Protein AF-A0A8J2A2H0-F1 (afdb_monomer)

Secondary structure (DSSP, 8-state):
--HHHHHHHHHHHT----EEEE-SBTTTEEHHHHHHHHHHHHHHHHHHHHHHHHHHHHHHHHH--S------------------HHHHHHHT-HHHHHHHHHHHHHHT--GGGS-HHHHHHHHHHHHHHHHHHHHHS--SSTTTTGGGTGGG--------S----------EEPTTHHHHHHHHHHTT--EEEE-SS-HHHHHHHHHHSTTTTGGG-SEEE-GGG-SS-TTSTHHHHHHHHHHTS-GGGEEEEESSHHHHHHHHHTT-EEEE---TT-TTHHHHS----SEE--TTGGGG--HHHHHTT-

Radius of gyration: 23.76 Å; Cα contacts (8 Å, |Δi|>4): 406; chains: 1; bounding box: 62×43×72 Å

pLDDT: mean 72.07, std 21.68, range [27.86, 98.75]

Foldseek 3Di:
DPPLVVVLLVVQVPAAFQAAEEAPDLTFWPVLVLLLVLLLVQQVVQLVVLVVVVVVVVVVVVVPPDDDDDDDDDDDDDDDPPQPPVRLQVLSPPSSVQPVVVSCVVVVHDPVSGPSVSSSVVSVVLVVVLLVLLQVDDFDPVPPPVVVPVQPDDPDDDDDDDPPPDDRDRIHTDPQNLVVLVVCLVVVHAYEYQYQAAPVSVVSVCRHCVVSHVVSHPYYDYNVNDPDDFPALRRLLVGCVVSVHQLLSYEYEEADQRVQNSSVVSNHAYEHFHDLVRNCPCVPPPHPHSHYDDNSGNVPDDVCSNHVPD

Structure (mmCIF, N/CA/C/O backbone):
data_AF-A0A8J2A2H0-F1
#
_entry.id   AF-A0A8J2A2H0-F1
#
loop_
_atom_site.group_PDB
_atom_site.id
_atom_site.type_symbol
_atom_site.label_atom_id
_atom_site.label_alt_id
_atom_site.label_comp_id
_atom_site.label_asym_id
_atom_site.label_entity_id
_atom_site.label_seq_id
_atom_site.pdbx_PDB_ins_code
_atom_site.Cartn_x
_atom_site.Cartn_y
_atom_site.Cartn_z
_atom_site.occupancy
_atom_site.B_iso_or_equiv
_atom_site.auth_seq_id
_atom_site.auth_comp_id
_atom_site.auth_asym_id
_atom_site.auth_atom_id
_atom_site.pdbx_PDB_model_num
ATOM 1 N N . MET A 1 1 ? -19.469 17.301 -10.643 1.00 44.41 1 MET A N 1
ATOM 2 C CA . MET A 1 1 ? -18.846 17.120 -9.314 1.00 44.41 1 MET A CA 1
ATOM 3 C C . MET A 1 1 ? -19.849 16.821 -8.192 1.00 44.41 1 MET A C 1
ATOM 5 O O . MET A 1 1 ? -19.399 16.480 -7.118 1.00 44.41 1 MET A O 1
ATOM 9 N N . THR A 1 2 ? -21.172 16.869 -8.400 1.00 38.38 2 THR A N 1
ATOM 10 C CA . THR A 1 2 ? -22.150 16.862 -7.288 1.00 38.38 2 THR A CA 1
ATOM 11 C C . THR A 1 2 ? -22.758 15.489 -6.950 1.00 38.38 2 THR A C 1
ATOM 13 O O . THR A 1 2 ? -22.822 15.132 -5.786 1.00 38.38 2 THR A O 1
ATOM 16 N N . ALA A 1 3 ? -23.095 14.642 -7.930 1.00 33.38 3 ALA A N 1
ATOM 17 C CA . ALA A 1 3 ? -23.779 13.364 -7.651 1.00 33.38 3 ALA A CA 1
ATOM 18 C C . ALA A 1 3 ? -22.897 12.254 -7.028 1.00 33.38 3 ALA A C 1
ATOM 20 O O . ALA A 1 3 ? -23.419 11.332 -6.401 1.00 33.38 3 ALA A O 1
ATOM 21 N N . SER A 1 4 ? -21.574 12.310 -7.216 1.00 45.56 4 SER A N 1
ATOM 22 C CA . SER A 1 4 ? -20.628 11.344 -6.627 1.00 45.56 4 SER A CA 1
ATOM 23 C C . SER A 1 4 ? -20.222 11.725 -5.203 1.00 45.56 4 SER A C 1
ATOM 25 O O . SER A 1 4 ? -19.928 10.845 -4.403 1.00 45.56 4 SER A O 1
ATOM 27 N N . HIS A 1 5 ? -20.232 13.023 -4.888 1.00 48.59 5 HIS A N 1
ATOM 28 C CA . HIS A 1 5 ? -19.878 13.543 -3.568 1.00 48.59 5 HIS A CA 1
ATOM 29 C C . HIS A 1 5 ? -20.997 13.262 -2.551 1.00 48.59 5 HIS A C 1
ATOM 31 O O . HIS A 1 5 ? -20.712 12.773 -1.463 1.00 48.59 5 HIS A O 1
ATOM 37 N N . ASP A 1 6 ? -22.265 13.417 -2.954 1.00 49.09 6 ASP A N 1
ATOM 38 C CA . ASP A 1 6 ? -23.429 13.119 -2.101 1.00 49.09 6 ASP A CA 1
ATOM 39 C C . ASP A 1 6 ? -23.531 11.621 -1.744 1.00 49.09 6 ASP A C 1
ATOM 41 O O . ASP A 1 6 ? -23.784 11.261 -0.598 1.00 49.09 6 ASP A O 1
ATOM 45 N N . LYS A 1 7 ? -23.250 10.714 -2.696 1.00 52.25 7 LYS A N 1
ATOM 46 C CA . LYS A 1 7 ? -23.218 9.260 -2.428 1.00 52.25 7 LYS A CA 1
ATOM 47 C C . LYS A 1 7 ? -22.076 8.847 -1.502 1.00 52.25 7 LYS A C 1
ATOM 49 O O . LYS A 1 7 ? -22.232 7.904 -0.727 1.00 52.25 7 LYS A O 1
ATOM 54 N N . LEU A 1 8 ? -20.932 9.522 -1.608 1.00 57.59 8 LEU A N 1
ATOM 55 C CA . LEU A 1 8 ? -19.796 9.295 -0.725 1.00 57.59 8 LEU A CA 1
ATOM 56 C C . LEU A 1 8 ? -20.128 9.781 0.690 1.00 57.59 8 LEU A C 1
ATOM 58 O O . LEU A 1 8 ? -19.930 9.035 1.643 1.00 57.59 8 LEU A O 1
ATOM 62 N N . GLN A 1 9 ? -20.722 10.972 0.821 1.00 57.59 9 GLN A N 1
ATOM 63 C CA . GLN A 1 9 ? -21.190 11.491 2.105 1.00 57.59 9 GLN A CA 1
ATOM 64 C C . GLN A 1 9 ? -22.222 10.564 2.754 1.00 57.59 9 GLN A C 1
ATOM 66 O O . GLN A 1 9 ? -22.073 10.256 3.930 1.00 57.59 9 GLN A O 1
ATOM 71 N N . ASP A 1 10 ? -23.202 10.024 2.026 1.00 55.38 10 ASP A N 1
ATOM 72 C CA . ASP A 1 10 ? -24.178 9.073 2.591 1.00 55.38 10 ASP A CA 1
ATOM 73 C C . ASP A 1 10 ? -23.542 7.738 3.036 1.00 55.38 10 ASP A C 1
ATOM 75 O O . ASP A 1 10 ? -23.945 7.144 4.045 1.00 55.38 10 ASP A O 1
ATOM 79 N N . ALA A 1 11 ? -22.533 7.258 2.299 1.00 56.94 11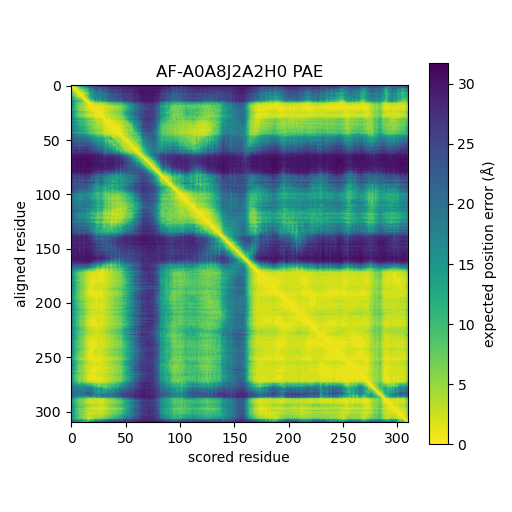 ALA A N 1
ATOM 80 C CA . ALA A 1 11 ? -21.803 6.032 2.622 1.00 56.94 11 ALA A CA 1
ATOM 81 C C . ALA A 1 11 ? -20.844 6.208 3.811 1.00 56.94 11 ALA A C 1
ATOM 83 O O . ALA A 1 11 ? -20.670 5.272 4.593 1.00 56.94 11 ALA A O 1
ATOM 84 N N . VAL A 1 12 ? -20.241 7.391 3.952 1.00 61.41 12 VAL A N 1
ATOM 85 C CA . VAL A 1 12 ? -19.304 7.736 5.030 1.00 61.41 12 VAL A CA 1
ATOM 86 C C . VAL A 1 12 ? -20.054 8.138 6.304 1.00 61.41 12 VAL A C 1
ATOM 88 O O . VAL A 1 12 ? -19.730 7.643 7.376 1.00 61.41 12 VAL A O 1
ATOM 91 N N . THR A 1 13 ? -21.126 8.931 6.214 1.00 59.91 13 THR A N 1
ATOM 92 C CA . THR A 1 13 ? -21.893 9.410 7.387 1.00 59.91 13 THR A CA 1
ATOM 93 C C . THR A 1 13 ? -22.581 8.296 8.181 1.00 59.91 13 THR A C 1
ATOM 95 O O . THR A 1 13 ? -22.785 8.444 9.388 1.00 59.91 13 THR A O 1
ATOM 98 N N . ASN A 1 14 ? -22.905 7.168 7.539 1.00 61.69 14 ASN A N 1
ATOM 99 C CA . ASN A 1 14 ? -23.502 5.995 8.189 1.00 61.69 14 ASN A CA 1
ATOM 100 C C . ASN A 1 14 ? -22.495 4.887 8.538 1.00 61.69 14 ASN A C 1
ATOM 102 O O . ASN A 1 14 ? -22.879 3.896 9.167 1.00 61.69 14 ASN A O 1
ATOM 106 N N . ARG A 1 15 ? -21.221 5.019 8.148 1.00 69.31 15 ARG A N 1
ATOM 107 C CA . ARG A 1 15 ? -20.170 4.052 8.485 1.00 69.31 15 ARG A CA 1
ATOM 108 C C . ARG A 1 15 ? -19.292 4.596 9.601 1.00 69.31 15 ARG A C 1
ATOM 110 O O . ARG A 1 15 ? -18.861 5.739 9.582 1.00 69.31 15 ARG A O 1
ATOM 117 N N . ARG A 1 16 ? -19.006 3.745 10.583 1.00 77.44 16 ARG A N 1
ATOM 118 C CA . ARG A 1 16 ? -18.015 4.030 11.618 1.00 77.44 16 ARG A CA 1
ATOM 119 C C . ARG A 1 16 ? -16.770 3.216 11.298 1.00 77.44 16 ARG A C 1
ATOM 121 O O . ARG A 1 16 ? -16.840 1.989 11.289 1.00 77.44 16 ARG A O 1
ATOM 128 N N . PHE A 1 17 ? -15.670 3.900 11.007 1.00 92.06 17 PHE A N 1
ATOM 129 C CA . PHE A 1 17 ? -14.374 3.256 10.849 1.00 92.06 17 PHE A CA 1
ATOM 130 C C . PHE A 1 17 ? -13.697 3.137 12.207 1.00 92.06 17 PHE A C 1
ATOM 132 O O . PHE A 1 17 ? -13.645 4.097 12.976 1.00 92.06 17 PHE A O 1
ATOM 139 N N . SER A 1 18 ? -13.209 1.938 12.492 1.00 93.38 18 SER A N 1
ATOM 140 C CA . SER A 1 18 ? -12.603 1.576 13.772 1.00 93.38 18 SER A CA 1
ATOM 141 C C . SER A 1 18 ? -11.089 1.397 13.653 1.00 93.38 18 SER A C 1
ATOM 143 O O . SER A 1 18 ? -10.400 1.466 14.663 1.00 93.38 18 SER A O 1
ATOM 145 N N . ALA A 1 19 ? -10.565 1.190 12.438 1.00 97.12 19 ALA A N 1
ATOM 146 C CA . ALA A 1 19 ? -9.136 1.036 12.172 1.00 97.12 19 ALA A CA 1
ATOM 147 C C . ALA A 1 19 ? -8.768 1.438 10.737 1.00 9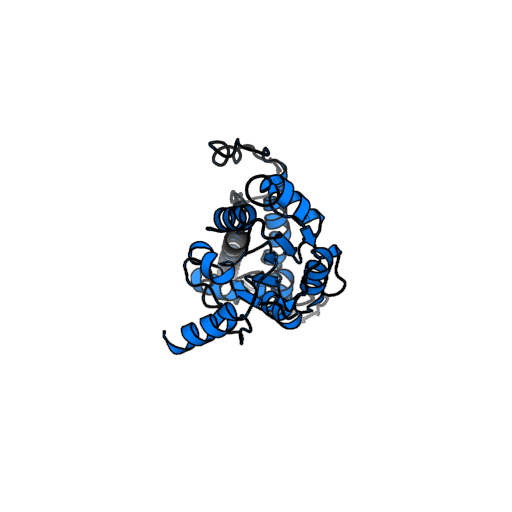7.12 19 ALA A C 1
ATOM 149 O O . ALA A 1 19 ? -9.618 1.436 9.839 1.00 97.12 19 ALA A O 1
ATOM 150 N N . VAL A 1 20 ? -7.482 1.723 10.521 1.00 98.44 20 VAL A N 1
ATOM 151 C CA . VAL A 1 20 ? -6.910 1.996 9.196 1.00 98.44 20 VAL A CA 1
ATOM 152 C C . VAL A 1 20 ? -5.858 0.949 8.848 1.00 98.44 20 VAL A C 1
ATOM 154 O O . VAL A 1 20 ? -5.014 0.592 9.670 1.00 98.44 20 VAL A O 1
ATOM 157 N N . ILE A 1 21 ? -5.904 0.466 7.609 1.00 98.75 21 ILE A N 1
ATOM 158 C CA . ILE A 1 21 ? -4.925 -0.459 7.043 1.00 98.75 21 ILE A CA 1
ATOM 159 C C . ILE A 1 21 ? -4.307 0.197 5.808 1.00 98.75 21 ILE A C 1
ATOM 161 O O . ILE A 1 21 ? -5.010 0.563 4.872 1.00 98.75 21 ILE A O 1
ATOM 165 N N . PHE A 1 22 ? -2.991 0.316 5.772 1.00 98.56 22 PHE A N 1
ATOM 166 C CA . PHE A 1 22 ? -2.267 0.837 4.619 1.00 98.56 22 PHE A CA 1
ATOM 167 C C . PHE A 1 22 ? -1.641 -0.308 3.821 1.00 98.56 22 PHE A C 1
ATOM 169 O O . PHE A 1 22 ? -1.109 -1.253 4.413 1.00 98.56 22 PHE A O 1
ATOM 176 N N . ASP A 1 23 ? -1.633 -0.220 2.490 1.00 96.62 23 ASP A N 1
ATOM 177 C CA . ASP A 1 23 ? -0.511 -0.811 1.758 1.00 96.62 23 ASP A CA 1
ATOM 178 C C . ASP A 1 23 ? 0.793 -0.058 2.100 1.00 96.62 23 ASP A C 1
ATOM 180 O O . ASP A 1 23 ? 0.784 1.048 2.643 1.00 96.62 23 ASP A O 1
ATOM 184 N N . LEU A 1 24 ? 1.940 -0.683 1.850 1.00 94.69 24 LEU A N 1
ATOM 185 C CA . LEU A 1 24 ? 3.241 -0.098 2.138 1.00 94.69 24 LEU A CA 1
ATOM 186 C C . LEU A 1 24 ? 3.834 0.631 0.929 1.00 94.69 24 LEU A C 1
ATOM 188 O O . LEU A 1 24 ? 4.222 1.794 1.038 1.00 94.69 24 LEU A O 1
ATOM 192 N N . ASP A 1 25 ? 3.971 -0.072 -0.190 1.00 89.38 25 ASP A N 1
ATOM 193 C CA . ASP A 1 25 ? 4.821 0.304 -1.315 1.00 89.38 25 ASP A CA 1
ATOM 194 C C . ASP A 1 25 ? 3.963 0.993 -2.377 1.00 89.38 25 ASP A C 1
ATOM 196 O O . ASP A 1 25 ? 3.213 0.322 -3.061 1.00 89.38 25 ASP A O 1
ATOM 200 N N . GLY A 1 26 ? 4.110 2.311 -2.535 1.00 85.00 26 GLY A N 1
ATOM 201 C CA . GLY A 1 26 ? 3.230 3.133 -3.380 1.00 85.00 26 GLY A CA 1
ATOM 202 C C . GLY A 1 26 ? 2.133 3.859 -2.596 1.00 85.00 26 GLY A C 1
ATOM 203 O O . GLY 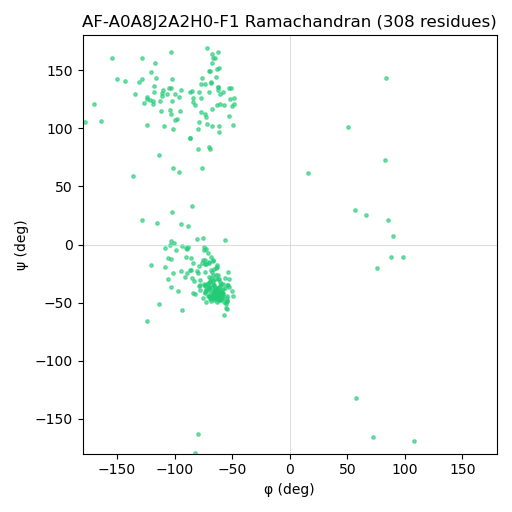A 1 26 ? 1.540 4.804 -3.106 1.00 85.00 26 GLY A O 1
ATOM 204 N N . THR A 1 27 ? 1.947 3.503 -1.319 1.00 91.75 27 THR A N 1
ATOM 205 C CA . THR A 1 27 ? 1.004 4.165 -0.403 1.00 91.75 27 THR A CA 1
ATOM 206 C C . THR A 1 27 ? 1.702 4.912 0.745 1.00 91.75 27 THR A C 1
ATOM 208 O O . THR A 1 27 ? 1.429 6.088 0.961 1.00 91.75 27 THR A O 1
ATOM 211 N N . LEU A 1 28 ? 2.619 4.283 1.493 1.00 93.81 28 LEU A N 1
ATOM 212 C CA . LEU A 1 28 ? 3.365 4.952 2.579 1.00 93.81 28 LEU A CA 1
ATOM 213 C C . LEU A 1 28 ? 4.799 5.304 2.170 1.00 93.81 28 LEU A C 1
ATOM 215 O O . LEU A 1 28 ? 5.335 6.338 2.567 1.00 93.81 28 LEU A O 1
ATOM 219 N N . ILE A 1 29 ? 5.426 4.434 1.382 1.00 91.75 29 ILE A N 1
ATOM 220 C CA . ILE A 1 29 ? 6.777 4.604 0.847 1.00 91.75 29 ILE A CA 1
ATOM 221 C C . ILE A 1 29 ? 6.652 4.818 -0.657 1.00 91.75 29 ILE A C 1
ATOM 223 O O . ILE A 1 29 ? 6.054 3.990 -1.345 1.00 91.75 29 ILE A O 1
ATOM 227 N N . ASP A 1 30 ? 7.262 5.882 -1.178 1.00 86.81 30 ASP A N 1
ATOM 228 C CA . ASP A 1 30 ? 7.292 6.191 -2.611 1.00 86.81 30 ASP A CA 1
ATOM 229 C C . ASP A 1 30 ? 8.298 5.291 -3.344 1.00 86.81 30 ASP A C 1
ATOM 231 O O . ASP A 1 30 ? 9.355 5.705 -3.826 1.00 86.81 30 ASP A O 1
ATOM 235 N N . SER A 1 31 ? 7.984 3.998 -3.369 1.00 79.75 31 SER A N 1
ATOM 236 C CA . SER A 1 31 ? 8.750 3.003 -4.112 1.00 79.75 31 SER A CA 1
ATOM 237 C C . SER A 1 31 ? 8.525 3.115 -5.623 1.00 79.75 31 SER A C 1
ATOM 239 O O . SER A 1 31 ? 9.327 2.580 -6.392 1.00 79.75 31 SER A O 1
ATOM 241 N N . GLU A 1 32 ? 7.461 3.811 -6.037 1.00 74.19 32 GLU A N 1
ATOM 242 C CA . GLU A 1 32 ? 7.033 3.918 -7.427 1.00 74.19 32 GLU A CA 1
ATOM 243 C C . GLU A 1 32 ? 7.931 4.865 -8.220 1.00 74.19 32 GLU A C 1
ATOM 245 O O . GLU A 1 32 ? 8.466 4.477 -9.263 1.00 74.19 32 GLU A O 1
ATOM 250 N N . THR A 1 33 ? 8.242 6.041 -7.667 1.00 74.25 33 THR A N 1
ATOM 251 C CA . THR A 1 33 ? 9.185 6.984 -8.283 1.00 74.25 33 THR A CA 1
ATOM 252 C C . THR A 1 33 ? 10.572 6.362 -8.477 1.00 74.25 33 THR A C 1
ATOM 254 O O . THR A 1 33 ? 11.151 6.445 -9.567 1.00 74.25 33 THR A O 1
ATOM 257 N N . THR A 1 34 ? 11.102 5.683 -7.455 1.00 73.81 34 THR A N 1
ATOM 258 C CA . THR A 1 34 ? 12.404 4.999 -7.531 1.00 73.81 34 THR A CA 1
ATOM 259 C C . THR A 1 34 ? 12.413 3.923 -8.609 1.00 73.81 34 THR A C 1
ATOM 261 O O . THR A 1 34 ? 13.344 3.839 -9.412 1.00 73.81 34 THR A O 1
ATOM 264 N N . ALA A 1 35 ? 11.383 3.085 -8.634 1.00 72.94 35 ALA A N 1
ATOM 265 C CA . ALA A 1 35 ? 11.314 1.960 -9.545 1.00 72.94 35 ALA A CA 1
ATOM 266 C C . ALA A 1 35 ? 11.111 2.441 -11.002 1.00 72.94 35 ALA A C 1
ATOM 268 O O . ALA A 1 35 ? 11.775 1.934 -11.910 1.00 72.94 35 ALA A O 1
ATOM 269 N N . CYS A 1 36 ? 10.334 3.508 -11.223 1.00 72.12 36 CYS A N 1
ATOM 270 C CA . CYS A 1 36 ? 10.278 4.224 -12.502 1.00 72.12 36 CYS A CA 1
ATOM 271 C C . CYS A 1 36 ? 11.651 4.761 -12.934 1.00 72.12 36 CYS A C 1
ATOM 273 O O . CYS A 1 36 ? 12.022 4.640 -14.103 1.00 72.12 36 CYS A O 1
ATOM 275 N N . HIS A 1 37 ? 12.421 5.344 -12.010 1.00 74.94 37 HIS A N 1
ATOM 276 C CA . HIS A 1 37 ? 13.761 5.853 -12.303 1.00 74.94 37 HIS A CA 1
ATOM 277 C C . HIS A 1 37 ? 14.715 4.733 -12.742 1.00 74.94 37 HIS A C 1
ATOM 279 O O . HIS A 1 37 ? 15.376 4.861 -13.772 1.00 74.94 37 HIS A O 1
ATOM 285 N N . VAL A 1 38 ? 14.740 3.609 -12.018 1.00 75.25 38 VAL A N 1
ATOM 286 C CA . VAL A 1 38 ? 15.563 2.439 -12.374 1.00 75.25 38 VAL A CA 1
ATOM 287 C C . VAL A 1 38 ? 15.180 1.900 -13.752 1.00 75.25 38 VAL A C 1
ATOM 289 O O . VAL A 1 38 ? 16.054 1.674 -14.592 1.00 75.25 38 VAL A O 1
ATOM 292 N N . LEU A 1 39 ? 13.879 1.743 -14.015 1.00 74.12 39 LEU A N 1
ATOM 293 C CA . LEU A 1 39 ? 13.394 1.242 -15.300 1.00 74.12 39 LEU A CA 1
ATOM 294 C C . LEU A 1 39 ? 13.787 2.178 -16.452 1.00 74.12 39 LEU A C 1
ATOM 296 O O . LEU A 1 39 ? 14.231 1.713 -17.499 1.00 74.12 39 LEU A O 1
ATOM 300 N N . ASN A 1 40 ? 13.678 3.494 -16.249 1.00 75.62 40 ASN A N 1
ATOM 301 C CA . ASN A 1 40 ? 14.082 4.513 -17.219 1.00 75.62 40 ASN A CA 1
ATOM 302 C C . ASN A 1 40 ? 15.557 4.397 -17.614 1.00 75.62 40 ASN A C 1
ATOM 304 O O . ASN A 1 40 ? 15.886 4.429 -18.800 1.00 75.62 40 ASN A O 1
ATOM 308 N N . GLU A 1 41 ? 16.442 4.236 -16.633 1.00 80.00 41 GLU A N 1
ATOM 309 C CA . GLU A 1 41 ? 17.878 4.110 -16.886 1.00 80.00 41 GLU A CA 1
ATOM 310 C C . GLU A 1 41 ? 18.210 2.817 -17.639 1.00 80.00 41 GLU A C 1
ATOM 312 O O . GLU A 1 41 ? 18.964 2.840 -18.615 1.00 80.00 41 GLU A O 1
ATOM 317 N N . LEU A 1 42 ? 17.580 1.702 -17.261 1.00 79.12 42 LEU A N 1
ATOM 318 C CA . LEU A 1 42 ? 17.749 0.416 -17.939 1.00 79.12 42 LEU A CA 1
ATOM 319 C C . LEU A 1 42 ? 17.265 0.446 -19.388 1.00 79.12 42 LEU A C 1
ATOM 321 O O . LEU A 1 42 ? 17.973 -0.008 -20.290 1.00 79.12 42 LEU A O 1
ATOM 325 N N . VAL A 1 43 ? 16.076 1.004 -19.624 1.00 78.19 43 VAL A N 1
ATOM 326 C CA . VAL A 1 43 ? 15.499 1.127 -20.967 1.00 78.19 43 VAL A CA 1
ATOM 327 C C . VAL A 1 43 ? 16.393 1.990 -21.856 1.00 78.19 43 VAL A C 1
ATOM 329 O O . VAL A 1 43 ? 16.709 1.581 -22.973 1.00 78.19 43 VAL A O 1
ATOM 332 N N . LYS A 1 44 ? 16.873 3.142 -21.368 1.00 79.38 44 LYS A N 1
ATOM 333 C CA . LYS A 1 44 ? 17.788 4.010 -22.128 1.00 79.38 44 LYS A CA 1
ATOM 334 C C . LYS A 1 44 ? 19.113 3.324 -22.445 1.00 79.38 44 LYS A C 1
ATOM 336 O O . LYS A 1 44 ? 19.561 3.389 -23.591 1.00 79.38 44 LYS A O 1
ATOM 341 N N . LYS A 1 45 ? 19.725 2.658 -21.458 1.00 81.31 45 LYS A N 1
ATOM 342 C CA . LYS A 1 45 ? 20.985 1.917 -21.627 1.00 81.31 45 LYS A CA 1
ATOM 343 C C . LYS A 1 45 ? 20.850 0.886 -22.744 1.00 81.31 45 LYS A C 1
ATOM 345 O O . LYS A 1 45 ? 21.597 0.918 -23.720 1.00 81.31 45 LYS A O 1
ATOM 350 N N . TYR A 1 46 ? 19.844 0.021 -22.638 1.00 79.50 46 TYR A N 1
ATOM 351 C CA . TYR A 1 46 ? 19.696 -1.104 -23.553 1.00 79.50 46 TYR A CA 1
ATOM 352 C C . TYR A 1 46 ? 19.092 -0.744 -24.910 1.00 79.50 46 TYR A C 1
ATOM 354 O O . TYR A 1 46 ? 19.303 -1.485 -25.870 1.00 79.50 46 TYR A O 1
ATOM 362 N N . ALA A 1 47 ? 18.418 0.401 -25.030 1.00 76.75 47 ALA A N 1
ATOM 363 C CA . ALA A 1 47 ? 18.043 0.958 -26.326 1.00 76.75 47 ALA A CA 1
ATOM 364 C C . ALA A 1 47 ? 19.246 1.540 -27.085 1.00 76.75 47 ALA A C 1
ATOM 366 O O . ALA A 1 47 ? 19.347 1.375 -28.302 1.00 76.75 47 ALA A O 1
ATOM 367 N N . LYS A 1 48 ? 20.168 2.209 -26.378 1.00 73.56 48 LYS A N 1
ATOM 368 C CA . LYS A 1 48 ? 21.372 2.794 -26.983 1.00 73.56 48 LYS A CA 1
ATOM 369 C C . LYS A 1 48 ? 22.321 1.716 -27.509 1.00 73.56 48 LYS A C 1
ATOM 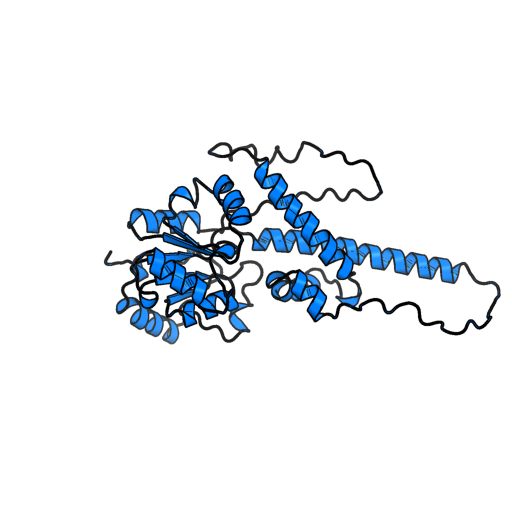371 O O . LYS A 1 48 ? 22.766 1.805 -28.649 1.00 73.56 48 LYS A O 1
ATOM 376 N N . GLU A 1 49 ? 22.552 0.662 -26.725 1.00 73.62 49 GLU A N 1
ATOM 377 C CA . GLU A 1 49 ? 23.385 -0.477 -27.138 1.00 73.62 49 GLU A CA 1
ATOM 378 C C . GLU A 1 49 ? 22.857 -1.139 -28.424 1.00 73.62 49 GLU A C 1
ATOM 380 O O . GLU A 1 49 ? 23.637 -1.452 -29.320 1.00 73.62 49 GLU A O 1
ATOM 385 N N . GLN A 1 50 ? 21.537 -1.315 -28.562 1.00 66.88 50 GLN A N 1
ATOM 386 C CA . GLN A 1 50 ? 20.929 -1.887 -29.773 1.00 66.88 50 GLN A CA 1
ATOM 387 C C . GLN A 1 50 ? 21.158 -1.012 -31.017 1.00 66.88 50 GLN A C 1
ATOM 389 O O . GLN A 1 50 ? 21.421 -1.535 -32.099 1.00 66.88 50 GLN A O 1
ATOM 394 N N . GLN A 1 51 ? 21.118 0.317 -30.872 1.00 69.38 51 GLN A N 1
ATOM 395 C CA . GLN A 1 51 ? 21.415 1.245 -31.970 1.00 69.38 51 GLN A CA 1
ATOM 396 C C . GLN A 1 51 ? 22.896 1.222 -32.364 1.00 69.38 51 GLN A C 1
ATOM 398 O O . GLN A 1 51 ? 23.205 1.190 -33.555 1.00 69.38 51 GLN A O 1
ATOM 403 N N . GLU A 1 52 ? 23.806 1.203 -31.388 1.00 71.75 52 GLU A N 1
ATOM 404 C CA . GLU A 1 52 ? 25.252 1.122 -31.633 1.00 71.75 52 GLU A CA 1
ATOM 405 C C . GLU A 1 52 ? 25.611 -0.208 -32.323 1.00 71.75 52 GLU A C 1
ATOM 407 O O . GLU A 1 52 ? 26.278 -0.203 -33.354 1.00 71.75 52 GLU A O 1
ATOM 412 N N . THR A 1 53 ? 25.058 -1.334 -31.852 1.00 68.38 53 THR A N 1
ATOM 413 C CA . THR A 1 53 ? 25.280 -2.664 -32.457 1.00 68.38 53 THR A CA 1
ATOM 414 C C . THR A 1 53 ? 24.747 -2.740 -33.894 1.00 68.38 53 THR A C 1
ATOM 416 O O . THR A 1 53 ? 25.413 -3.282 -34.775 1.00 68.38 53 THR A O 1
ATOM 419 N N . ALA A 1 54 ? 23.565 -2.171 -34.159 1.00 62.75 54 ALA A N 1
ATOM 420 C CA . ALA A 1 54 ? 22.995 -2.113 -35.504 1.00 62.75 54 ALA A CA 1
ATOM 421 C C . ALA A 1 54 ? 23.823 -1.225 -36.447 1.00 62.75 54 ALA A C 1
ATOM 423 O O . ALA A 1 54 ? 24.004 -1.572 -37.611 1.00 62.75 54 ALA A O 1
ATOM 424 N N . THR A 1 55 ? 24.357 -0.107 -35.947 1.00 66.44 55 THR A N 1
ATOM 425 C CA . THR A 1 55 ? 25.202 0.802 -36.737 1.00 66.44 55 THR A CA 1
ATOM 426 C C . THR A 1 55 ? 26.528 0.132 -37.097 1.00 66.44 55 THR A C 1
ATOM 428 O O . THR A 1 55 ? 26.898 0.123 -38.268 1.00 66.44 55 THR A O 1
ATOM 431 N N . SER A 1 56 ? 27.187 -0.529 -36.138 1.00 63.06 56 SER A N 1
ATOM 432 C CA . SER A 1 56 ? 28.420 -1.285 -36.392 1.00 63.06 56 SER A CA 1
ATOM 433 C C . SER A 1 56 ? 28.210 -2.459 -37.353 1.00 63.06 56 SER A C 1
ATOM 435 O O . SER A 1 56 ? 29.030 -2.660 -38.240 1.00 63.06 56 SER A O 1
ATOM 437 N N . ALA A 1 57 ? 27.093 -3.191 -37.255 1.00 57.56 57 ALA A N 1
ATOM 438 C CA . ALA A 1 57 ? 26.780 -4.279 -38.188 1.00 57.56 57 ALA A CA 1
ATOM 439 C C . ALA A 1 57 ? 26.523 -3.780 -39.624 1.00 57.56 57 ALA A C 1
ATOM 441 O O . ALA A 1 57 ? 26.885 -4.450 -40.590 1.00 57.56 57 ALA A O 1
ATOM 442 N N . VAL A 1 58 ? 25.921 -2.595 -39.782 1.00 59.91 58 VAL A N 1
ATOM 443 C CA . VAL A 1 58 ? 25.717 -1.962 -41.096 1.00 59.91 58 VAL A CA 1
ATOM 444 C C . VAL A 1 58 ? 27.034 -1.420 -41.659 1.00 59.91 58 VAL A C 1
ATOM 446 O O . VAL A 1 58 ? 27.277 -1.578 -42.855 1.00 59.91 58 VAL A O 1
ATOM 449 N N . GLU A 1 59 ? 27.907 -0.836 -40.833 1.00 55.53 59 GLU A N 1
ATOM 450 C CA . GLU A 1 59 ? 29.259 -0.401 -41.227 1.00 55.53 59 GLU A CA 1
ATOM 451 C C . GLU A 1 59 ? 30.157 -1.585 -41.629 1.00 55.53 59 GLU A C 1
ATOM 453 O O . GLU A 1 59 ? 30.878 -1.521 -42.623 1.00 55.53 59 GLU A O 1
ATOM 458 N N . GLU A 1 60 ? 30.069 -2.708 -40.919 1.00 54.59 60 GLU A N 1
ATOM 459 C CA . GLU A 1 60 ? 30.821 -3.928 -41.226 1.00 54.59 60 GLU A CA 1
ATOM 460 C C . GLU A 1 60 ? 30.295 -4.613 -42.504 1.00 54.59 60 GLU A C 1
ATOM 462 O O . GLU A 1 60 ? 31.078 -5.050 -43.353 1.00 54.59 60 GLU A O 1
ATOM 467 N N . ALA A 1 61 ? 28.973 -4.602 -42.722 1.00 53.41 61 ALA A N 1
ATOM 468 C CA . ALA A 1 61 ? 28.344 -5.070 -43.960 1.00 53.41 61 ALA A CA 1
ATOM 469 C C . ALA A 1 61 ? 28.615 -4.155 -45.171 1.00 53.41 61 ALA A C 1
ATOM 471 O O . ALA A 1 61 ? 28.627 -4.623 -46.308 1.00 53.41 61 ALA A O 1
ATOM 472 N N . SER A 1 62 ? 28.843 -2.856 -44.956 1.00 52.66 62 SER A N 1
ATOM 473 C CA . SER A 1 62 ? 29.188 -1.911 -46.031 1.00 52.66 62 SER A CA 1
ATOM 474 C C . SER A 1 62 ? 30.690 -1.864 -46.339 1.00 52.66 62 SER A C 1
ATOM 476 O O . SER A 1 62 ? 31.059 -1.552 -47.472 1.00 52.66 62 SER A O 1
ATOM 478 N N . ASN A 1 63 ? 31.546 -2.277 -45.399 1.00 54.03 63 ASN A N 1
ATOM 479 C CA . ASN A 1 63 ? 32.981 -2.486 -45.627 1.00 54.03 63 ASN A CA 1
ATOM 480 C C . ASN A 1 63 ? 33.325 -3.864 -46.221 1.00 54.03 63 ASN A C 1
ATOM 482 O O . ASN A 1 63 ? 34.413 -4.041 -46.769 1.00 54.03 63 ASN A O 1
ATOM 486 N N . THR A 1 64 ? 32.411 -4.835 -46.180 1.00 48.75 64 THR A N 1
ATOM 487 C CA . THR A 1 64 ? 32.591 -6.165 -46.784 1.00 48.75 64 THR A CA 1
ATOM 488 C C . THR A 1 64 ? 31.958 -6.240 -48.172 1.00 48.75 64 THR A C 1
ATOM 490 O O . THR A 1 64 ? 31.067 -7.036 -48.450 1.00 48.75 64 THR A O 1
ATOM 493 N N . ASN A 1 65 ? 32.464 -5.420 -49.096 1.00 50.72 65 ASN A N 1
ATOM 494 C CA . ASN A 1 65 ? 32.124 -5.519 -50.514 1.00 50.72 65 ASN A CA 1
ATOM 495 C C . ASN A 1 65 ? 33.247 -6.214 -51.298 1.00 50.72 65 ASN A C 1
ATOM 497 O O . ASN A 1 65 ? 33.901 -5.620 -52.150 1.00 50.72 65 ASN A O 1
ATOM 501 N N . SER A 1 66 ? 33.464 -7.498 -51.014 1.00 42.62 66 SER A N 1
ATOM 502 C CA . SER A 1 66 ? 34.171 -8.397 -51.932 1.00 42.62 66 SER A CA 1
ATOM 503 C C . SER A 1 66 ? 33.937 -9.862 -51.562 1.00 42.62 66 SER A C 1
ATOM 505 O O . SER A 1 66 ? 34.498 -10.360 -50.597 1.00 42.62 66 SER A O 1
ATOM 507 N N . ALA A 1 67 ? 33.108 -10.500 -52.394 1.00 44.12 67 ALA A N 1
ATOM 508 C CA . ALA A 1 67 ? 33.053 -11.925 -52.723 1.00 44.12 67 ALA A CA 1
ATOM 509 C C . ALA A 1 67 ? 33.023 -12.949 -51.570 1.00 44.12 67 ALA A C 1
ATOM 511 O O . ALA A 1 67 ? 34.061 -13.363 -51.082 1.00 44.12 67 ALA A O 1
ATOM 512 N N . GLU A 1 68 ? 31.830 -13.477 -51.273 1.00 38.56 68 GLU A N 1
ATOM 513 C CA . GLU A 1 68 ? 31.502 -14.902 -51.478 1.00 38.56 68 GLU A CA 1
ATOM 514 C C . GLU A 1 68 ? 30.038 -15.174 -51.094 1.00 38.56 68 GLU A C 1
ATOM 516 O O . GLU A 1 68 ? 29.656 -15.239 -49.929 1.00 38.56 68 GLU A O 1
ATOM 521 N N . ARG A 1 69 ? 29.181 -15.351 -52.109 1.00 42.00 69 ARG A N 1
ATOM 522 C CA . ARG A 1 69 ? 27.905 -16.056 -51.942 1.00 42.00 69 ARG A CA 1
ATOM 523 C C . ARG A 1 69 ? 28.210 -17.548 -51.948 1.00 42.00 69 ARG A C 1
ATOM 525 O O . ARG A 1 69 ? 28.408 -18.102 -53.027 1.00 42.00 69 ARG A O 1
ATOM 532 N N . GLN A 1 70 ? 28.161 -18.204 -50.794 1.00 38.75 70 GLN A N 1
ATOM 533 C CA . GLN A 1 70 ? 27.884 -19.638 -50.746 1.00 38.75 70 GLN A CA 1
ATOM 534 C C . GLN A 1 70 ? 26.851 -19.969 -49.672 1.00 38.75 70 GLN A C 1
ATOM 536 O O . GLN A 1 70 ? 26.933 -19.538 -48.526 1.00 38.75 70 GLN A O 1
ATOM 541 N N . ASN A 1 71 ? 25.849 -20.726 -50.120 1.00 40.47 71 ASN A N 1
ATOM 542 C CA . ASN A 1 71 ? 24.793 -21.349 -49.337 1.00 40.47 71 ASN A CA 1
ATOM 543 C C . ASN A 1 71 ? 25.368 -22.099 -48.130 1.00 40.47 71 ASN A C 1
ATOM 545 O O . ASN A 1 71 ? 26.142 -23.037 -48.316 1.00 40.47 71 ASN A O 1
ATOM 549 N N . SER A 1 72 ? 24.888 -21.792 -46.925 1.00 33.44 72 SER A N 1
ATOM 550 C CA . SER A 1 72 ? 24.905 -22.757 -45.829 1.00 33.44 72 SER A CA 1
ATOM 551 C C . SER A 1 72 ? 23.489 -22.940 -45.287 1.00 33.44 72 SER A C 1
ATOM 553 O O . SER A 1 72 ? 22.736 -22.008 -45.010 1.00 33.44 72 SER A O 1
ATOM 555 N N . THR A 1 73 ? 23.100 -24.203 -45.291 1.00 31.53 73 THR A N 1
ATOM 556 C CA . THR A 1 73 ? 21.813 -24.757 -44.909 1.00 31.53 73 THR A CA 1
ATOM 557 C C . THR A 1 73 ? 21.552 -24.479 -43.430 1.00 31.53 73 THR A C 1
ATOM 559 O O . THR A 1 73 ? 22.427 -24.724 -42.602 1.00 31.53 73 THR A O 1
ATOM 562 N N . LEU A 1 74 ? 20.345 -24.004 -43.099 1.00 32.50 74 LEU A N 1
ATOM 563 C CA . LEU A 1 74 ? 19.884 -23.832 -41.721 1.00 32.50 74 LEU A CA 1
ATOM 564 C C . LEU A 1 74 ? 20.051 -25.141 -40.936 1.00 32.50 74 LEU A C 1
ATOM 566 O O . LEU A 1 74 ? 19.305 -26.097 -41.147 1.00 32.50 74 LEU A O 1
ATOM 570 N N . THR A 1 75 ? 20.985 -25.162 -39.991 1.00 27.98 75 THR A N 1
ATOM 571 C CA . THR A 1 75 ? 20.956 -26.095 -38.868 1.00 27.98 75 THR A CA 1
ATOM 572 C C . THR A 1 75 ? 20.308 -25.376 -37.692 1.00 27.98 75 THR A C 1
ATOM 574 O O . THR A 1 75 ? 20.788 -24.359 -37.194 1.00 27.98 75 THR A O 1
ATOM 577 N N . SER A 1 76 ? 19.145 -25.879 -37.287 1.00 30.30 76 SER A N 1
ATOM 578 C CA . SER A 1 76 ? 18.407 -25.429 -36.112 1.00 30.30 76 SER A CA 1
ATOM 579 C C . SER A 1 76 ? 19.250 -25.656 -34.855 1.00 30.30 76 SER A C 1
ATOM 581 O O . SER A 1 76 ? 19.364 -26.786 -34.374 1.00 30.30 76 SER A O 1
ATOM 583 N N . GLY A 1 77 ? 19.855 -24.583 -34.343 1.00 28.66 77 GLY A N 1
ATOM 584 C CA . GLY A 1 77 ? 20.433 -24.544 -33.001 1.00 28.66 77 GLY A CA 1
ATOM 585 C C . GLY A 1 77 ? 19.363 -24.755 -31.919 1.00 28.66 77 GLY A C 1
ATOM 586 O O . GLY A 1 77 ? 18.165 -24.681 -32.212 1.00 28.66 77 GLY A O 1
ATOM 587 N N . PRO A 1 78 ? 19.775 -25.039 -30.669 1.00 27.86 78 PRO A N 1
ATOM 588 C CA . PRO A 1 78 ? 18.849 -25.330 -29.583 1.00 27.86 78 PRO A CA 1
ATOM 589 C C . PRO A 1 78 ? 17.907 -24.142 -29.405 1.00 27.86 78 PRO A C 1
ATOM 591 O O . PRO A 1 78 ? 18.350 -22.995 -29.367 1.00 27.86 78 PRO A O 1
ATOM 594 N N . THR A 1 79 ? 16.608 -24.429 -29.338 1.00 30.50 79 THR A N 1
ATOM 595 C CA . THR A 1 79 ? 15.538 -23.448 -29.157 1.00 30.50 79 THR A CA 1
ATOM 596 C C . THR A 1 79 ? 15.877 -22.527 -27.989 1.00 30.50 79 THR A C 1
ATOM 598 O O . THR A 1 79 ? 15.737 -22.919 -26.830 1.00 30.50 79 THR A O 1
ATOM 601 N N . GLN A 1 80 ? 16.328 -21.305 -28.297 1.00 35.00 80 GLN A N 1
ATOM 602 C CA . GLN A 1 80 ? 16.274 -20.188 -27.364 1.00 35.00 80 GLN A CA 1
ATOM 603 C C . GLN A 1 80 ? 14.838 -20.157 -26.851 1.00 35.00 80 GLN A C 1
ATOM 605 O O . GLN A 1 80 ? 13.900 -20.052 -27.642 1.00 35.00 80 GLN A O 1
ATOM 610 N N . THR A 1 81 ? 14.650 -20.320 -25.547 1.00 32.53 81 THR A N 1
ATOM 611 C CA . THR A 1 81 ? 13.359 -20.072 -24.916 1.00 32.53 81 THR A CA 1
ATOM 612 C C . THR A 1 81 ? 13.036 -18.603 -25.153 1.00 32.53 81 THR A C 1
ATOM 614 O O . THR A 1 81 ? 13.570 -17.724 -24.477 1.00 32.53 81 THR A O 1
ATOM 617 N N . PHE A 1 82 ? 12.242 -18.334 -26.187 1.00 38.06 82 PHE A N 1
ATOM 618 C CA . PHE A 1 82 ? 11.722 -17.010 -26.476 1.00 38.06 82 PHE A CA 1
ATOM 619 C C . PHE A 1 82 ? 10.756 -16.662 -25.350 1.00 38.06 82 PHE A C 1
ATOM 621 O O . PHE A 1 82 ? 9.635 -17.161 -25.307 1.00 38.06 82 PHE A O 1
ATOM 628 N N . TRP A 1 83 ? 11.216 -15.831 -24.421 1.00 38.81 83 TRP A N 1
ATOM 629 C CA . TRP A 1 83 ? 10.341 -15.134 -23.492 1.00 38.81 83 TRP A CA 1
ATOM 630 C C . TRP A 1 83 ? 9.346 -14.323 -24.325 1.00 38.81 83 TRP A C 1
ATOM 632 O O . TRP A 1 83 ? 9.746 -13.486 -25.142 1.00 38.81 83 TRP A O 1
ATOM 642 N N . SER A 1 84 ? 8.052 -14.598 -24.174 1.00 47.62 84 SER A N 1
ATOM 643 C CA . SER A 1 84 ? 7.025 -13.795 -24.825 1.00 47.62 84 SER A CA 1
ATOM 644 C C . SER A 1 84 ? 7.011 -12.386 -24.223 1.00 47.62 84 SER A C 1
ATOM 646 O O . SER A 1 84 ? 7.537 -12.140 -23.135 1.00 47.62 84 SER A O 1
ATOM 648 N N . LYS A 1 85 ? 6.377 -11.437 -24.917 1.00 50.41 85 LYS A N 1
ATOM 649 C CA . LYS A 1 85 ? 6.144 -10.078 -24.404 1.00 50.41 85 LYS A CA 1
ATOM 650 C C . LYS A 1 85 ? 5.514 -10.105 -23.000 1.00 50.41 85 LYS A C 1
ATOM 652 O O . LYS A 1 85 ? 5.945 -9.368 -22.126 1.00 50.41 85 LYS A O 1
ATOM 657 N N . ALA A 1 86 ? 4.575 -11.020 -22.763 1.00 45.22 86 ALA A N 1
ATOM 658 C CA . ALA A 1 86 ? 3.954 -11.215 -21.456 1.00 45.22 86 ALA A CA 1
ATOM 659 C C . ALA A 1 86 ? 4.930 -11.754 -20.391 1.00 45.22 86 ALA A C 1
ATOM 661 O O . ALA A 1 86 ? 4.788 -11.423 -19.218 1.00 45.22 86 ALA A O 1
ATOM 662 N N . ASP A 1 87 ? 5.939 -12.541 -20.776 1.00 41.84 87 ASP A N 1
ATOM 663 C CA . ASP A 1 87 ? 6.870 -13.144 -19.817 1.00 41.84 87 ASP A CA 1
ATOM 664 C C . ASP A 1 87 ? 7.931 -12.152 -19.316 1.00 41.84 87 ASP A C 1
ATOM 666 O O . ASP A 1 87 ? 8.282 -12.188 -18.140 1.00 41.84 87 ASP A O 1
ATOM 670 N N . HIS A 1 88 ? 8.404 -11.223 -20.157 1.00 49.41 88 HIS A N 1
ATOM 671 C CA . HIS A 1 88 ? 9.322 -10.163 -19.714 1.00 49.41 88 HIS A CA 1
ATOM 672 C C . HIS A 1 88 ? 8.662 -9.199 -18.716 1.00 49.41 88 HIS A C 1
ATOM 674 O O . HIS A 1 88 ? 9.282 -8.814 -17.724 1.00 49.41 88 HIS A O 1
ATOM 680 N N . TYR A 1 89 ? 7.397 -8.843 -18.944 1.00 51.09 89 TYR A N 1
ATOM 681 C CA . TYR A 1 89 ? 6.658 -7.933 -18.066 1.00 51.09 89 TYR A CA 1
ATOM 682 C C . TYR A 1 89 ? 6.228 -8.585 -16.755 1.00 51.09 89 TYR A C 1
ATOM 684 O O . TYR A 1 89 ? 6.323 -7.961 -15.701 1.00 51.09 89 TYR A O 1
ATOM 692 N N . ARG A 1 90 ? 5.908 -9.882 -16.783 1.00 43.66 90 ARG A N 1
ATOM 693 C CA . ARG A 1 90 ? 5.587 -10.661 -15.584 1.00 43.66 90 ARG A CA 1
ATOM 694 C C . ARG A 1 90 ? 6.747 -10.745 -14.579 1.00 43.66 90 ARG A C 1
ATOM 696 O O . ARG A 1 90 ? 6.487 -10.834 -13.382 1.00 43.66 90 ARG A O 1
ATOM 703 N N . ILE A 1 91 ? 8.006 -10.693 -15.029 1.00 43.84 91 ILE A N 1
ATOM 704 C CA . ILE A 1 91 ? 9.190 -10.722 -14.140 1.00 43.84 91 ILE A CA 1
ATOM 705 C C . ILE A 1 91 ? 9.444 -9.357 -13.486 1.00 43.84 91 ILE A C 1
ATOM 707 O O . ILE A 1 91 ? 9.879 -9.287 -12.340 1.00 43.84 91 ILE A O 1
ATOM 711 N N . LEU A 1 92 ? 9.093 -8.264 -14.167 1.00 51.19 92 LEU A N 1
ATOM 712 C CA . LEU A 1 92 ? 9.091 -6.917 -13.585 1.00 51.19 92 LEU A CA 1
ATOM 713 C C . LEU A 1 92 ? 7.928 -6.708 -12.579 1.00 51.19 92 LEU A C 1
ATOM 715 O O . LEU A 1 92 ? 7.850 -5.665 -11.929 1.00 51.19 92 LEU A O 1
ATOM 719 N N . GLY A 1 93 ? 7.039 -7.700 -12.419 1.00 54.66 93 GLY A N 1
ATOM 720 C CA . GLY A 1 93 ? 5.880 -7.674 -11.521 1.00 54.66 93 GLY A CA 1
ATOM 721 C C . GLY A 1 93 ? 4.753 -6.754 -12.009 1.00 54.66 93 GLY A C 1
ATOM 722 O O . GLY A 1 93 ? 4.773 -6.288 -13.144 1.00 54.66 93 GLY A O 1
ATOM 723 N N . GLN A 1 94 ? 3.782 -6.435 -11.134 1.00 51.19 94 GLN A N 1
ATOM 724 C CA . GLN A 1 94 ? 2.695 -5.478 -11.449 1.00 51.19 94 GLN A CA 1
ATOM 725 C C . GLN A 1 94 ? 3.230 -4.128 -11.970 1.00 51.19 94 GLN A C 1
ATOM 727 O O . GLN A 1 94 ? 2.587 -3.475 -12.786 1.00 51.19 94 GLN A O 1
ATOM 732 N N . LYS A 1 95 ? 4.436 -3.742 -11.537 1.00 54.75 95 LYS A N 1
ATOM 733 C CA . LYS A 1 95 ? 5.139 -2.513 -11.928 1.00 54.75 95 LYS A CA 1
ATOM 734 C C . LYS A 1 95 ? 5.610 -2.533 -13.391 1.00 54.75 95 LYS A C 1
ATOM 736 O O . LYS A 1 95 ? 5.627 -1.499 -14.054 1.00 54.75 95 LYS A O 1
ATOM 741 N N . GLY A 1 96 ? 5.935 -3.714 -13.926 1.00 52.12 96 GLY A N 1
ATOM 742 C CA . GLY A 1 96 ? 6.286 -3.915 -15.334 1.00 52.12 96 GLY A CA 1
ATOM 743 C C . GLY A 1 96 ? 5.112 -3.721 -16.284 1.00 52.12 96 GLY A C 1
ATOM 744 O O . GLY A 1 96 ? 5.231 -2.968 -17.251 1.00 52.12 96 GLY A O 1
ATOM 745 N N . ASP A 1 97 ? 3.979 -4.360 -15.971 1.00 51.59 97 ASP A N 1
ATOM 746 C CA . ASP A 1 97 ? 2.731 -4.246 -16.741 1.00 51.59 97 ASP A CA 1
ATOM 747 C C . ASP A 1 97 ? 2.206 -2.798 -16.761 1.00 51.59 97 ASP A C 1
ATOM 749 O O . ASP A 1 97 ? 1.686 -2.334 -17.777 1.00 51.59 97 ASP A O 1
ATOM 753 N N . ARG A 1 98 ? 2.378 -2.078 -15.643 1.00 56.72 98 ARG A N 1
ATOM 754 C CA . ARG A 1 98 ? 1.916 -0.699 -15.446 1.00 56.72 98 ARG A CA 1
ATOM 755 C C . ARG A 1 98 ? 2.751 0.320 -16.226 1.00 56.72 98 ARG A C 1
ATOM 757 O O . ARG A 1 98 ? 2.205 1.163 -16.935 1.00 56.72 98 ARG A O 1
ATOM 764 N N . TRP A 1 99 ? 4.079 0.250 -16.121 1.00 57.34 99 TRP A N 1
ATOM 765 C CA . TRP A 1 99 ? 4.928 1.377 -16.518 1.00 57.34 99 TRP A CA 1
ATOM 766 C C . TRP A 1 99 ? 5.678 1.215 -17.818 1.00 57.34 99 TRP A C 1
ATOM 768 O O . TRP A 1 99 ? 5.938 2.225 -18.466 1.00 57.34 99 TRP A O 1
ATOM 778 N N . ALA A 1 100 ? 6.047 -0.002 -18.217 1.00 63.59 100 ALA A N 1
ATOM 779 C CA . ALA A 1 100 ? 6.894 -0.179 -19.391 1.00 63.59 100 ALA A CA 1
ATOM 780 C C . ALA A 1 100 ? 6.310 0.498 -20.652 1.00 63.59 100 ALA A C 1
ATOM 782 O O . ALA A 1 100 ? 7.039 1.265 -21.285 1.00 63.59 100 ALA A O 1
ATOM 783 N N . PRO A 1 101 ? 5.010 0.355 -20.987 1.00 64.00 101 PRO A N 1
ATOM 784 C CA . PRO A 1 101 ? 4.439 1.019 -22.162 1.00 64.00 101 PRO A CA 1
ATOM 785 C C . PRO A 1 101 ? 4.417 2.553 -22.053 1.00 64.00 101 PRO A C 1
ATOM 787 O O . PRO A 1 101 ? 4.758 3.251 -23.009 1.00 64.00 101 PRO A O 1
ATOM 790 N N . GLN A 1 102 ? 4.045 3.086 -20.885 1.00 62.59 102 GLN A N 1
ATOM 791 C CA . GLN A 1 102 ? 3.926 4.532 -20.647 1.00 62.59 102 GLN A CA 1
ATOM 792 C C . GLN A 1 102 ? 5.300 5.209 -20.633 1.00 62.59 102 GLN A C 1
ATOM 794 O O . GLN A 1 102 ? 5.500 6.287 -21.198 1.00 62.59 102 GLN A O 1
ATOM 799 N N . LEU A 1 103 ? 6.276 4.538 -20.024 1.00 64.19 103 LEU A N 1
ATOM 800 C CA . LEU A 1 103 ? 7.659 4.970 -19.974 1.00 64.19 103 LEU A CA 1
ATOM 801 C C . LEU A 1 103 ? 8.260 5.014 -21.378 1.00 64.19 103 LEU A C 1
ATOM 803 O O . LEU A 1 103 ? 8.816 6.046 -21.742 1.00 64.19 103 LEU A O 1
ATOM 807 N N . LEU A 1 104 ? 8.109 3.946 -22.172 1.00 65.88 104 LEU A N 1
ATOM 808 C CA . LEU A 1 104 ? 8.579 3.885 -23.562 1.00 65.88 104 LEU A CA 1
ATOM 809 C C . LEU A 1 104 ? 8.031 5.042 -24.404 1.00 65.88 104 LEU A C 1
ATOM 811 O O . LEU A 1 104 ? 8.791 5.708 -25.112 1.00 65.88 104 LEU A O 1
ATOM 815 N N . GLN A 1 105 ? 6.733 5.331 -24.266 1.00 67.88 105 GLN A N 1
ATOM 816 C CA . GLN A 1 105 ? 6.097 6.472 -24.919 1.00 67.88 105 GLN A CA 1
ATOM 817 C C . GLN A 1 105 ? 6.725 7.801 -24.471 1.00 67.88 105 GLN A C 1
ATOM 819 O O . GLN A 1 105 ? 7.063 8.633 -25.313 1.00 67.88 105 GLN A O 1
ATOM 824 N N . LYS A 1 106 ? 6.923 7.994 -23.161 1.00 65.62 106 LYS A N 1
ATOM 825 C CA . LYS A 1 106 ? 7.500 9.219 -22.583 1.00 65.62 106 LYS A CA 1
ATOM 826 C C . LYS A 1 106 ? 8.940 9.467 -23.033 1.00 65.62 106 LYS A C 1
ATOM 828 O O . LYS A 1 106 ? 9.320 10.615 -23.247 1.00 65.62 106 LYS A O 1
ATOM 833 N N . VAL A 1 107 ? 9.744 8.414 -23.167 1.00 65.81 107 VAL A N 1
ATOM 834 C CA . VAL A 1 107 ? 11.152 8.521 -23.586 1.00 65.81 107 VAL A CA 1
ATOM 835 C C . VAL A 1 107 ? 11.336 8.464 -25.105 1.00 65.81 107 VAL A C 1
ATOM 837 O O . VAL A 1 107 ? 12.456 8.624 -25.583 1.00 65.81 107 VAL A O 1
ATOM 840 N N . GLY A 1 108 ? 10.261 8.245 -25.869 1.00 70.88 108 GLY A N 1
ATOM 841 C CA . GLY A 1 108 ? 10.301 8.170 -27.331 1.00 70.88 108 GLY A CA 1
ATOM 842 C C . GLY A 1 108 ? 11.079 6.963 -27.867 1.00 70.88 108 GLY A C 1
ATOM 843 O O . GLY A 1 108 ? 11.605 7.015 -28.980 1.00 70.88 108 GLY A O 1
ATOM 844 N N . ILE A 1 109 ? 11.186 5.888 -27.082 1.00 73.69 109 ILE A N 1
ATOM 845 C CA . ILE A 1 109 ? 11.882 4.660 -27.475 1.00 73.69 109 ILE A CA 1
ATOM 846 C C . ILE A 1 109 ? 10.832 3.628 -27.855 1.00 73.69 109 ILE A C 1
ATOM 848 O O . ILE A 1 109 ? 9.960 3.291 -27.060 1.00 73.69 109 ILE A O 1
ATOM 852 N N . SER A 1 110 ? 10.936 3.113 -29.076 1.00 74.19 110 SER A N 1
ATOM 853 C CA . SER A 1 110 ? 10.058 2.039 -29.517 1.00 74.19 110 SER A CA 1
ATOM 854 C C . SER A 1 110 ? 10.450 0.718 -28.861 1.00 74.19 110 SER A C 1
ATOM 856 O O . SER A 1 110 ? 11.636 0.410 -28.732 1.00 74.19 110 SER A O 1
ATOM 858 N N . GLU A 1 111 ? 9.453 -0.051 -28.439 1.00 70.94 111 GLU A N 1
ATOM 859 C CA . GLU A 1 111 ? 9.615 -1.265 -27.635 1.00 70.94 111 GLU A CA 1
ATOM 860 C C . GLU A 1 111 ? 10.535 -2.303 -28.290 1.00 70.94 111 GLU A C 1
ATOM 862 O O . GLU A 1 111 ? 11.338 -2.933 -27.605 1.00 70.94 111 GLU A O 1
ATOM 867 N N . GLU A 1 112 ? 10.476 -2.443 -29.616 1.00 74.75 112 GLU A N 1
ATOM 868 C CA . GLU A 1 112 ? 11.298 -3.376 -30.393 1.00 74.75 112 GLU A CA 1
ATOM 869 C C . GLU A 1 112 ? 12.792 -3.032 -30.387 1.00 74.75 112 GLU A C 1
ATOM 871 O O . GLU A 1 112 ? 13.623 -3.861 -30.752 1.00 74.75 112 GLU A O 1
ATOM 876 N N . LYS A 1 113 ? 13.144 -1.817 -29.958 1.00 75.38 113 LYS A N 1
ATOM 877 C CA . LYS A 1 113 ? 14.533 -1.366 -29.832 1.00 75.38 113 LYS A CA 1
ATOM 878 C C . LYS A 1 113 ? 15.134 -1.695 -28.466 1.00 75.38 113 LYS A C 1
ATOM 880 O O . LYS A 1 113 ? 16.299 -1.384 -28.243 1.00 75.38 113 LYS A O 1
ATOM 885 N N . VAL A 1 114 ? 14.371 -2.295 -27.549 1.00 73.56 114 VAL A N 1
ATOM 886 C CA . VAL A 1 114 ? 14.803 -2.569 -26.173 1.00 73.56 114 VAL A CA 1
ATOM 887 C C . VAL A 1 114 ? 15.077 -4.055 -25.969 1.00 73.56 114 VAL A C 1
ATOM 889 O O . VAL A 1 114 ? 14.240 -4.914 -26.238 1.00 73.56 114 VAL A O 1
ATOM 892 N N . SER A 1 115 ? 16.251 -4.369 -25.416 1.00 78.56 115 SER A N 1
ATOM 893 C CA . SER A 1 115 ? 16.584 -5.731 -24.988 1.00 78.56 115 SER A CA 1
ATOM 894 C C . SER A 1 115 ? 15.951 -6.055 -23.629 1.00 78.56 115 SER A C 1
ATOM 896 O O . SER A 1 115 ? 16.598 -5.956 -22.585 1.00 78.56 115 SER A O 1
ATOM 898 N N . TRP A 1 116 ? 14.674 -6.445 -23.626 1.00 70.50 116 TRP A N 1
ATOM 899 C CA . TRP A 1 116 ? 13.908 -6.715 -22.400 1.00 70.50 116 TRP A CA 1
ATOM 900 C C . TRP A 1 116 ? 14.494 -7.820 -21.521 1.00 70.50 116 TRP A C 1
ATOM 902 O O . TRP A 1 116 ? 14.475 -7.706 -20.299 1.00 70.50 116 TRP A O 1
ATOM 912 N N . THR A 1 117 ? 15.105 -8.845 -22.117 1.00 69.75 117 THR A N 1
ATOM 913 C CA . THR A 1 117 ? 15.800 -9.898 -21.363 1.00 69.75 117 THR A CA 1
ATOM 914 C C . THR A 1 117 ? 16.952 -9.330 -20.524 1.00 69.75 117 THR A C 1
ATOM 916 O O . THR A 1 117 ? 17.190 -9.789 -19.409 1.00 69.75 117 THR A O 1
ATOM 919 N N . ARG A 1 118 ? 17.660 -8.309 -21.030 1.00 74.75 118 ARG A N 1
ATOM 920 C CA . ARG A 1 118 ? 18.726 -7.624 -20.281 1.00 74.75 118 ARG A CA 1
ATOM 921 C C . ARG A 1 118 ? 18.167 -6.647 -19.251 1.00 74.75 118 ARG A C 1
ATOM 923 O O . ARG A 1 118 ? 18.681 -6.609 -18.140 1.00 74.75 118 ARG A O 1
ATOM 930 N N . VAL A 1 119 ? 17.098 -5.919 -19.590 1.00 71.06 119 VAL A N 1
ATOM 931 C CA . VAL A 1 119 ? 16.386 -5.039 -18.644 1.00 71.06 119 VAL A CA 1
ATOM 932 C C . VAL A 1 119 ? 15.953 -5.825 -17.407 1.00 71.06 119 VAL A C 1
ATOM 934 O O . VAL A 1 119 ? 16.259 -5.417 -16.296 1.00 71.06 119 VAL A O 1
ATOM 937 N N . VAL A 1 120 ? 15.309 -6.978 -17.593 1.00 68.12 120 VAL A N 1
ATOM 938 C CA . VAL A 1 120 ? 14.854 -7.841 -16.495 1.00 68.12 120 VAL A CA 1
ATOM 939 C C . VAL A 1 120 ? 16.018 -8.343 -15.637 1.00 68.12 120 VAL A C 1
ATOM 941 O O . VAL A 1 120 ? 15.944 -8.306 -14.412 1.00 68.12 120 VAL A O 1
ATOM 944 N N . LYS A 1 121 ? 17.110 -8.788 -16.267 1.00 73.00 121 LYS A N 1
ATOM 945 C CA . LYS A 1 121 ? 18.277 -9.306 -15.545 1.00 73.00 121 LYS A CA 1
ATOM 946 C C . LYS A 1 121 ? 18.931 -8.240 -14.662 1.00 73.00 121 LYS A C 1
ATOM 948 O O . LYS A 1 121 ? 19.269 -8.511 -13.514 1.00 73.00 121 LYS A O 1
ATOM 953 N N . ASP A 1 122 ? 19.111 -7.035 -15.193 1.00 75.81 122 ASP A N 1
ATOM 954 C CA . ASP A 1 122 ? 19.758 -5.954 -14.451 1.00 75.81 122 ASP A CA 1
ATOM 955 C C . ASP A 1 122 ? 18.803 -5.262 -13.470 1.00 75.81 122 ASP A C 1
ATOM 957 O O . ASP A 1 122 ? 19.261 -4.690 -12.483 1.00 75.81 122 ASP A O 1
ATOM 961 N N . TRP A 1 123 ? 17.487 -5.348 -13.688 1.00 72.81 123 TRP A N 1
ATOM 962 C CA . TRP A 1 123 ? 16.467 -4.842 -12.769 1.00 72.81 123 TRP A CA 1
ATOM 963 C C . TRP A 1 123 ? 16.614 -5.430 -11.368 1.00 72.81 123 TRP A C 1
ATOM 965 O O . TRP A 1 123 ? 16.691 -4.677 -10.397 1.00 72.81 123 TRP A O 1
ATOM 975 N N . GLU A 1 124 ? 16.704 -6.758 -11.254 1.00 67.19 124 GLU A N 1
ATOM 976 C CA . GLU A 1 124 ? 16.851 -7.431 -9.957 1.00 67.19 124 GLU A CA 1
ATOM 977 C C . GLU A 1 124 ? 18.122 -6.975 -9.227 1.00 67.19 124 GLU A C 1
ATOM 979 O O . GLU A 1 124 ? 18.101 -6.725 -8.020 1.00 67.19 124 GLU A O 1
ATOM 984 N N . ILE A 1 125 ? 19.217 -6.792 -9.970 1.00 70.31 125 ILE A N 1
ATOM 985 C CA . ILE A 1 125 ? 20.511 -6.348 -9.438 1.00 70.31 125 ILE A CA 1
ATOM 986 C C . ILE A 1 125 ? 20.441 -4.887 -8.979 1.00 70.31 125 ILE A C 1
ATOM 988 O O . ILE A 1 125 ? 20.897 -4.556 -7.880 1.00 70.31 125 ILE A O 1
ATOM 992 N N . MET A 1 126 ? 19.868 -4.000 -9.795 1.00 70.44 126 MET A N 1
ATOM 993 C CA . MET A 1 126 ? 19.801 -2.568 -9.500 1.00 70.44 126 MET A CA 1
ATOM 994 C C . MET A 1 126 ? 18.830 -2.279 -8.362 1.00 70.44 126 MET A C 1
ATOM 996 O O . MET A 1 126 ? 19.192 -1.558 -7.434 1.00 70.44 126 MET A O 1
ATOM 1000 N N . MET A 1 127 ? 17.647 -2.896 -8.365 1.00 69.19 127 MET A N 1
ATOM 1001 C CA . MET A 1 127 ? 16.707 -2.799 -7.247 1.00 69.19 127 MET A CA 1
ATOM 1002 C C . MET A 1 127 ? 17.299 -3.424 -5.978 1.00 69.19 127 MET A C 1
ATOM 1004 O O . MET A 1 127 ? 17.223 -2.819 -4.912 1.00 69.19 127 MET A O 1
ATOM 1008 N N . GLY A 1 128 ? 17.982 -4.570 -6.078 1.00 63.78 128 GLY A N 1
ATOM 1009 C CA . GLY A 1 128 ? 18.736 -5.147 -4.961 1.00 63.78 128 GLY A CA 1
ATOM 1010 C C . GLY A 1 128 ? 19.805 -4.197 -4.404 1.00 63.78 128 GLY A C 1
ATOM 1011 O O . GLY A 1 128 ? 19.962 -4.092 -3.188 1.00 63.78 128 GLY A O 1
ATOM 1012 N N . SER A 1 129 ? 20.480 -3.440 -5.273 1.00 63.97 129 SER A N 1
ATOM 1013 C CA . SER A 1 129 ? 21.470 -2.427 -4.886 1.00 63.97 129 SER A CA 1
ATOM 1014 C C . SER A 1 129 ? 20.842 -1.213 -4.196 1.00 63.97 129 SER A C 1
ATOM 1016 O O . SER A 1 129 ? 21.411 -0.734 -3.218 1.00 63.97 129 SER A O 1
ATOM 1018 N N . VAL A 1 130 ? 19.658 -0.752 -4.626 1.00 63.62 130 VAL A N 1
ATOM 1019 C CA . VAL A 1 130 ? 18.888 0.299 -3.923 1.00 63.62 130 VAL A CA 1
ATOM 1020 C C . VAL A 1 130 ? 18.658 -0.109 -2.465 1.00 63.62 130 VAL A C 1
ATOM 1022 O O . VAL A 1 130 ? 18.960 0.650 -1.543 1.00 63.62 130 VAL A O 1
ATOM 1025 N N . PHE A 1 131 ? 18.203 -1.345 -2.247 1.00 59.34 131 PHE A N 1
ATOM 1026 C CA . PHE A 1 131 ? 17.960 -1.874 -0.904 1.00 59.34 131 PHE A CA 1
ATOM 1027 C C . PHE A 1 131 ? 19.253 -2.114 -0.106 1.00 59.34 131 PHE A C 1
ATOM 1029 O O . PHE A 1 131 ? 19.259 -1.943 1.111 1.00 59.34 131 PHE A O 1
ATOM 1036 N N . ALA A 1 132 ? 20.360 -2.481 -0.757 1.00 57.06 132 ALA A N 1
ATOM 1037 C CA . ALA A 1 132 ? 21.655 -2.663 -0.096 1.00 57.06 132 ALA A CA 1
ATOM 1038 C C . ALA A 1 132 ? 22.291 -1.334 0.351 1.00 57.06 132 ALA A C 1
ATOM 1040 O O . ALA A 1 132 ? 22.960 -1.286 1.384 1.00 57.06 132 ALA A O 1
ATOM 1041 N N . VAL A 1 133 ? 22.080 -0.244 -0.397 1.00 58.34 133 VAL A N 1
ATOM 1042 C CA . VAL A 1 133 ? 22.488 1.105 0.032 1.00 58.34 133 VAL A CA 1
ATOM 1043 C C . VAL A 1 133 ? 21.661 1.541 1.242 1.00 58.34 133 VAL A C 1
ATOM 1045 O O . VAL A 1 133 ? 22.226 2.034 2.216 1.00 58.34 133 VAL A O 1
ATOM 1048 N N . GLN A 1 134 ? 20.354 1.272 1.234 1.00 52.78 134 GLN A N 1
ATOM 1049 C CA . GLN A 1 134 ? 19.460 1.568 2.356 1.00 52.78 134 GLN A CA 1
ATOM 1050 C C . GLN A 1 134 ? 19.889 0.888 3.671 1.00 52.78 134 GLN A C 1
ATOM 1052 O O . GLN A 1 134 ? 19.745 1.471 4.741 1.00 52.78 134 GLN A O 1
ATOM 1057 N N . GLU A 1 135 ? 20.469 -0.316 3.620 1.00 53.00 135 GLU A N 1
ATOM 1058 C CA . GLU A 1 135 ? 20.966 -1.019 4.817 1.00 53.00 135 GLU A CA 1
ATOM 1059 C C . GLU A 1 135 ? 22.184 -0.361 5.477 1.00 53.00 135 GLU A C 1
ATOM 1061 O O . GLU A 1 135 ? 22.379 -0.516 6.690 1.00 53.00 135 GLU A O 1
ATOM 1066 N N . LYS A 1 136 ? 22.999 0.334 4.675 1.00 53.19 136 LYS A N 1
ATOM 1067 C CA . LYS A 1 136 ? 24.268 0.950 5.083 1.00 53.19 136 LYS A CA 1
ATOM 1068 C C . LYS A 1 136 ? 24.108 2.385 5.581 1.00 53.19 136 LYS A C 1
ATOM 1070 O O . LYS A 1 136 ? 25.068 2.929 6.122 1.00 53.19 136 LYS A O 1
ATOM 1075 N N . LEU A 1 137 ? 22.935 2.993 5.400 1.00 49.66 137 LEU A N 1
ATOM 1076 C CA . LEU A 1 137 ? 22.666 4.337 5.897 1.00 49.66 137 LEU A CA 1
ATOM 1077 C C . LEU A 1 137 ? 22.421 4.337 7.419 1.00 49.66 137 LEU A C 1
ATOM 1079 O O . LEU A 1 137 ? 21.840 3.380 7.946 1.00 49.66 137 LEU A O 1
ATOM 1083 N N . PRO A 1 138 ? 22.884 5.382 8.132 1.00 44.03 138 PRO A N 1
ATOM 1084 C CA . PRO A 1 138 ? 22.615 5.546 9.557 1.00 44.03 138 PRO A CA 1
ATOM 1085 C C . PRO A 1 138 ? 21.104 5.670 9.820 1.00 44.03 138 PRO A C 1
ATOM 1087 O O . PRO A 1 138 ? 20.339 6.077 8.948 1.00 44.03 138 PRO A O 1
ATOM 1090 N N . VAL A 1 139 ? 20.672 5.260 11.014 1.00 45.97 139 VAL A N 1
ATOM 1091 C CA . VAL A 1 139 ? 19.264 5.271 11.450 1.00 45.97 139 VAL A CA 1
ATOM 1092 C C . VAL A 1 139 ? 19.055 6.432 12.423 1.00 45.97 139 VAL A C 1
ATOM 1094 O O . VAL A 1 139 ? 19.851 6.565 13.351 1.00 45.97 139 VAL A O 1
ATOM 1097 N N . GLY A 1 140 ? 17.975 7.203 12.257 1.00 47.53 140 GLY A N 1
ATOM 1098 C CA . GLY A 1 140 ? 17.565 8.290 13.162 1.00 47.53 140 GLY A CA 1
ATOM 1099 C C . GLY A 1 140 ? 17.781 9.703 12.598 1.00 47.53 140 GLY A C 1
ATOM 1100 O O . GLY A 1 140 ? 18.070 9.853 11.412 1.00 47.53 140 GLY A O 1
ATOM 1101 N N . ASP A 1 141 ? 17.643 10.719 13.462 1.00 38.84 141 ASP A N 1
ATOM 1102 C CA . ASP A 1 141 ? 17.606 12.177 13.185 1.00 38.84 141 ASP A CA 1
ATOM 1103 C C . ASP A 1 141 ? 18.814 12.780 12.415 1.00 38.84 141 ASP A C 1
ATOM 1105 O O . ASP A 1 141 ? 18.854 13.980 12.162 1.00 38.84 141 ASP A O 1
ATOM 1109 N N . GLU A 1 142 ? 19.785 11.981 11.965 1.00 42.28 142 GLU A N 1
ATOM 1110 C CA . GLU A 1 142 ? 20.872 12.403 11.060 1.00 42.28 142 GLU A CA 1
ATOM 1111 C C . GLU A 1 142 ? 20.461 12.356 9.569 1.00 42.28 142 GLU A C 1
ATOM 1113 O O . GLU A 1 142 ? 21.264 12.053 8.683 1.00 42.28 142 GLU A O 1
ATOM 1118 N N . LEU A 1 143 ? 19.189 12.630 9.264 1.00 45.66 143 LEU A N 1
ATOM 1119 C CA . LEU A 1 143 ? 18.710 12.779 7.882 1.00 45.66 143 LEU A CA 1
ATOM 1120 C C . LEU A 1 143 ? 18.901 14.203 7.335 1.00 45.66 143 LEU A C 1
ATOM 1122 O O . LEU A 1 143 ? 18.845 14.386 6.113 1.00 45.66 143 LEU A O 1
ATOM 1126 N N . ASP A 1 144 ? 19.230 15.166 8.200 1.00 44.62 144 ASP A N 1
ATOM 1127 C CA . ASP A 1 144 ? 19.675 16.498 7.798 1.00 44.62 144 ASP A CA 1
ATOM 1128 C C . ASP A 1 144 ? 21.192 16.486 7.504 1.00 44.62 144 ASP A C 1
ATOM 1130 O O . ASP A 1 144 ? 22.020 16.087 8.316 1.00 44.62 144 ASP A O 1
ATOM 1134 N N . GLU A 1 145 ? 21.538 16.891 6.278 1.00 38.81 145 GLU A N 1
ATOM 1135 C CA . GLU A 1 145 ? 22.875 16.983 5.649 1.00 38.81 145 GLU A CA 1
ATOM 1136 C C . GLU A 1 145 ? 23.585 15.698 5.159 1.00 38.81 145 GLU A C 1
ATOM 1138 O O . GLU A 1 145 ? 24.426 15.803 4.258 1.00 38.81 145 GLU A O 1
ATOM 1143 N N . VAL A 1 146 ? 23.251 14.481 5.611 1.00 41.28 146 VAL A N 1
ATOM 1144 C CA . VAL A 1 146 ? 23.975 13.257 5.164 1.00 41.28 146 VAL A CA 1
ATOM 1145 C C . VAL A 1 146 ? 23.417 12.647 3.863 1.00 41.28 146 VAL A C 1
ATOM 1147 O O . VAL A 1 146 ? 24.155 12.006 3.102 1.00 41.28 146 VAL A O 1
ATOM 1150 N N . THR A 1 147 ? 22.158 12.928 3.516 1.00 42.72 147 THR A N 1
ATOM 1151 C CA . THR A 1 147 ? 21.473 12.407 2.311 1.00 42.72 147 THR A CA 1
ATOM 1152 C C . THR A 1 147 ? 22.008 12.946 0.979 1.00 42.72 147 THR A C 1
ATOM 1154 O O . THR A 1 147 ? 21.722 12.369 -0.066 1.00 42.72 147 THR A O 1
ATOM 1157 N N . THR A 1 148 ? 22.863 13.975 0.984 1.00 37.78 148 THR A N 1
ATOM 1158 C CA . THR A 1 148 ? 23.570 14.451 -0.225 1.00 37.78 148 THR A CA 1
ATOM 1159 C C . THR A 1 148 ? 25.038 14.023 -0.310 1.00 37.78 148 THR A C 1
ATOM 1161 O O . THR A 1 148 ? 25.632 14.143 -1.380 1.00 37.78 148 THR A O 1
ATOM 1164 N N . LYS A 1 149 ? 25.646 13.492 0.764 1.00 34.56 149 LYS A N 1
ATOM 1165 C CA . LYS A 1 149 ? 27.096 13.196 0.795 1.00 34.56 149 LYS A CA 1
ATOM 1166 C C . LYS A 1 149 ? 27.480 11.736 1.039 1.00 34.56 149 LYS A C 1
ATOM 1168 O O . LYS A 1 149 ? 28.588 11.358 0.667 1.00 34.56 149 LYS A O 1
ATOM 1173 N N . ALA A 1 150 ? 26.597 10.881 1.558 1.00 36.59 150 ALA A N 1
ATOM 1174 C CA . ALA A 1 150 ? 26.912 9.452 1.722 1.00 36.59 150 ALA A CA 1
ATOM 1175 C C . ALA A 1 150 ? 26.911 8.645 0.398 1.00 36.59 150 ALA A C 1
ATOM 1177 O O . ALA A 1 150 ? 27.285 7.476 0.389 1.00 36.59 150 ALA A O 1
ATOM 1178 N N . ALA A 1 151 ? 26.584 9.283 -0.734 1.00 38.78 151 ALA A N 1
ATOM 1179 C CA . ALA A 1 151 ? 26.729 8.749 -2.094 1.00 38.78 151 ALA A CA 1
ATOM 1180 C C . ALA A 1 151 ? 28.188 8.725 -2.620 1.00 38.78 151 ALA A C 1
ATOM 1182 O O . ALA A 1 151 ? 28.412 8.433 -3.794 1.00 38.78 151 ALA A O 1
ATOM 1183 N N . ALA A 1 152 ? 29.183 9.061 -1.787 1.00 37.31 152 ALA A N 1
ATOM 1184 C CA . ALA A 1 152 ? 30.560 9.312 -2.222 1.00 37.31 152 ALA A CA 1
ATOM 1185 C C . ALA A 1 152 ? 31.586 8.197 -1.929 1.00 37.31 152 ALA A C 1
ATOM 1187 O O . ALA A 1 152 ? 32.748 8.369 -2.293 1.00 37.31 152 ALA A O 1
ATOM 1188 N N . SER A 1 153 ? 31.230 7.064 -1.307 1.00 34.66 153 SER A N 1
ATOM 1189 C CA . SER A 1 153 ? 32.194 5.961 -1.134 1.00 34.66 153 SER A CA 1
ATOM 1190 C C . SER A 1 153 ? 31.969 4.839 -2.149 1.00 34.66 153 SER A C 1
ATOM 1192 O O . SER A 1 153 ? 31.089 3.989 -2.044 1.00 34.66 153 SER A O 1
ATOM 1194 N N . GLU A 1 154 ? 32.806 4.895 -3.179 1.00 37.38 154 GLU A N 1
ATOM 1195 C CA . GLU A 1 154 ? 32.942 3.950 -4.279 1.00 37.38 154 GLU A CA 1
ATOM 1196 C C . GLU A 1 154 ? 33.038 2.491 -3.795 1.00 37.38 154 GLU A C 1
ATOM 1198 O O . GLU A 1 154 ? 33.999 2.110 -3.124 1.00 37.38 154 GLU A O 1
ATOM 1203 N N . THR A 1 155 ? 32.123 1.619 -4.224 1.00 32.34 155 THR A N 1
ATOM 1204 C CA . THR A 1 155 ? 32.457 0.196 -4.360 1.00 32.34 155 THR A CA 1
ATOM 1205 C C . THR A 1 155 ? 33.228 0.028 -5.663 1.00 32.34 155 THR A C 1
ATOM 1207 O O . THR A 1 155 ? 32.649 0.015 -6.750 1.00 32.34 155 THR A O 1
ATOM 1210 N N . LYS A 1 156 ? 34.558 -0.038 -5.556 1.00 31.44 156 LYS A N 1
ATOM 1211 C CA . LYS A 1 156 ? 35.435 -0.451 -6.651 1.00 31.44 156 LYS A CA 1
ATOM 1212 C C . LYS A 1 156 ? 35.262 -1.949 -6.860 1.00 31.44 156 LYS A C 1
ATOM 1214 O O . LYS A 1 156 ? 35.803 -2.729 -6.086 1.00 31.44 156 LYS A O 1
ATOM 1219 N N . ASP A 1 157 ? 34.534 -2.323 -7.903 1.00 30.09 157 ASP A N 1
ATOM 1220 C CA . ASP A 1 157 ? 34.724 -3.625 -8.530 1.00 30.09 157 ASP A CA 1
ATOM 1221 C C . ASP A 1 157 ? 35.309 -3.395 -9.925 1.00 30.09 157 ASP A C 1
ATOM 1223 O O . ASP A 1 157 ? 34.738 -2.707 -10.779 1.00 30.09 157 ASP A O 1
ATOM 1227 N N . GLU A 1 158 ? 36.541 -3.860 -10.093 1.00 33.81 158 GLU A N 1
ATOM 1228 C CA . GLU A 1 158 ? 37.333 -3.731 -11.305 1.00 33.81 158 GLU A CA 1
ATOM 1229 C C . GLU A 1 158 ? 36.998 -4.901 -12.224 1.00 33.81 158 GLU A C 1
ATOM 1231 O O . GLU A 1 158 ? 37.619 -5.952 -12.134 1.00 33.81 158 GLU A O 1
ATOM 1236 N N . THR A 1 159 ? 36.020 -4.748 -13.118 1.00 32.41 159 THR A N 1
ATOM 1237 C CA . THR A 1 159 ? 36.040 -5.432 -14.423 1.00 32.41 159 THR A CA 1
ATOM 1238 C C . THR A 1 159 ? 34.952 -4.914 -15.370 1.00 32.41 159 THR A C 1
ATOM 1240 O O . THR A 1 159 ? 33.757 -5.060 -15.140 1.00 32.41 159 THR A O 1
ATOM 1243 N N . SER A 1 160 ? 35.415 -4.418 -16.519 1.00 31.70 160 SER A N 1
ATOM 1244 C CA . SER A 1 160 ? 34.686 -4.172 -17.772 1.00 31.70 160 SER A CA 1
ATOM 1245 C C . SER A 1 160 ? 33.885 -2.864 -17.932 1.00 31.70 160 SER A C 1
ATOM 1247 O O . SER A 1 160 ? 33.351 -2.266 -17.007 1.00 31.70 160 SER A O 1
ATOM 1249 N N . SER A 1 161 ? 33.951 -2.386 -19.171 1.00 33.94 161 SER A N 1
ATOM 1250 C CA . SER A 1 161 ? 33.706 -1.056 -19.730 1.00 33.94 161 SER A CA 1
ATOM 1251 C C . SER A 1 161 ? 32.281 -0.503 -19.608 1.00 33.94 161 SER A C 1
ATOM 1253 O O . SER A 1 161 ? 31.315 -1.249 -19.716 1.00 33.94 161 SER A O 1
ATOM 1255 N N . ALA A 1 162 ? 32.209 0.837 -19.551 1.00 36.53 162 ALA A N 1
ATOM 1256 C CA . ALA A 1 162 ? 31.033 1.719 -19.467 1.00 36.53 162 ALA A CA 1
ATOM 1257 C C . ALA A 1 162 ? 30.452 1.913 -18.049 1.00 36.53 162 ALA A C 1
ATOM 1259 O O . ALA A 1 162 ? 29.361 1.458 -17.717 1.00 36.53 162 ALA A O 1
ATOM 1260 N N . LYS A 1 163 ? 31.178 2.672 -17.211 1.00 39.84 163 LYS A N 1
ATOM 1261 C CA . LYS A 1 163 ? 30.664 3.218 -15.943 1.00 39.84 163 LYS A CA 1
ATOM 1262 C C . LYS A 1 163 ? 29.635 4.323 -16.215 1.00 39.84 163 LYS A C 1
ATOM 1264 O O . LYS A 1 163 ? 29.964 5.505 -16.172 1.00 39.84 163 LYS A O 1
ATOM 1269 N N . THR A 1 164 ? 28.383 3.951 -16.452 1.00 41.00 164 THR A N 1
ATOM 1270 C CA . THR A 1 164 ? 27.270 4.836 -16.094 1.00 41.00 164 THR A CA 1
ATOM 1271 C C . THR A 1 164 ? 27.179 4.789 -14.571 1.00 41.00 164 THR A C 1
ATOM 1273 O O . THR A 1 164 ? 26.869 3.741 -14.009 1.00 41.00 164 THR A O 1
ATOM 1276 N N . SER A 1 165 ? 27.540 5.874 -13.882 1.00 52.19 165 SER A N 1
ATOM 1277 C CA . SER A 1 165 ? 27.434 5.968 -12.422 1.00 52.19 165 SER A CA 1
ATOM 1278 C C . SER A 1 165 ? 25.958 6.026 -12.027 1.00 52.19 165 SER A C 1
ATOM 1280 O O . SER A 1 165 ? 25.394 7.104 -11.850 1.00 52.19 165 SER A O 1
ATOM 1282 N N . PHE A 1 166 ? 25.307 4.869 -11.952 1.00 55.56 166 PHE A N 1
ATOM 1283 C CA . PHE A 1 166 ? 23.950 4.776 -11.441 1.00 55.56 166 PHE A CA 1
ATOM 1284 C C . PHE A 1 166 ? 23.960 5.101 -9.946 1.00 55.56 166 PHE A C 1
ATOM 1286 O O . PHE A 1 166 ? 24.587 4.392 -9.158 1.00 55.56 166 PHE A O 1
ATOM 1293 N N . GLN A 1 167 ? 23.283 6.183 -9.564 1.00 58.00 167 GLN A N 1
ATOM 1294 C CA . GLN A 1 167 ? 23.035 6.511 -8.166 1.00 58.00 167 GLN A CA 1
ATOM 1295 C C . GLN A 1 167 ? 21.610 6.073 -7.813 1.00 58.00 167 GLN A C 1
ATOM 1297 O O . GLN A 1 167 ? 20.658 6.703 -8.279 1.00 58.00 167 GLN A O 1
ATOM 1302 N N . PRO A 1 168 ? 21.434 4.989 -7.037 1.00 59.66 168 PRO A N 1
ATOM 1303 C CA . PRO A 1 168 ? 20.106 4.533 -6.658 1.00 59.66 168 PRO A CA 1
ATOM 1304 C C . PRO A 1 168 ? 19.402 5.602 -5.817 1.00 59.66 168 PRO A C 1
ATOM 1306 O O . PRO A 1 168 ? 19.874 5.961 -4.739 1.00 59.66 168 PRO A O 1
ATOM 1309 N N . GLN A 1 169 ? 18.259 6.094 -6.299 1.00 68.31 169 GLN A N 1
ATOM 1310 C CA . GLN A 1 169 ? 17.375 6.933 -5.494 1.00 68.31 169 GLN A CA 1
ATOM 1311 C C . GLN A 1 169 ? 16.662 6.045 -4.482 1.00 68.31 169 GLN A C 1
ATOM 1313 O O . GLN A 1 169 ? 15.861 5.188 -4.853 1.00 68.31 169 GLN A O 1
ATOM 1318 N N . ILE A 1 170 ? 16.969 6.223 -3.203 1.00 73.62 170 ILE A N 1
ATOM 1319 C CA . ILE A 1 170 ? 16.292 5.488 -2.137 1.00 73.62 170 ILE A CA 1
ATOM 1320 C C . ILE A 1 170 ? 14.857 6.012 -2.052 1.00 73.62 170 ILE A C 1
ATOM 1322 O O . ILE A 1 170 ? 14.687 7.233 -2.026 1.00 73.62 170 ILE A O 1
ATOM 1326 N N . PRO A 1 171 ? 13.841 5.129 -2.017 1.00 81.75 171 PRO A N 1
ATOM 1327 C CA . PRO A 1 171 ? 12.453 5.553 -1.902 1.00 81.75 171 PRO A CA 1
ATOM 1328 C C . PRO A 1 171 ? 12.254 6.533 -0.744 1.00 81.75 171 PRO A C 1
ATOM 1330 O O . PRO A 1 171 ? 12.762 6.322 0.360 1.00 81.75 171 PRO A O 1
ATOM 1333 N N . GLY A 1 172 ? 11.526 7.615 -0.988 1.00 87.06 172 GLY A N 1
ATOM 1334 C CA . GLY A 1 172 ? 11.108 8.533 0.066 1.00 87.06 172 GLY A CA 1
ATOM 1335 C C . GLY A 1 172 ? 9.865 8.027 0.795 1.00 87.06 172 GLY A C 1
ATOM 1336 O O . GLY A 1 172 ? 9.305 6.979 0.472 1.00 87.06 172 GLY A O 1
ATOM 1337 N N . ILE A 1 173 ? 9.398 8.808 1.763 1.00 91.31 173 ILE A N 1
ATOM 1338 C CA . ILE A 1 173 ? 8.027 8.687 2.270 1.00 91.31 173 ILE A CA 1
ATOM 1339 C C . ILE A 1 173 ? 7.099 9.341 1.245 1.00 91.31 173 ILE A C 1
ATOM 1341 O O . ILE A 1 173 ? 7.438 10.398 0.708 1.00 91.31 173 ILE A O 1
ATOM 1345 N N . LEU A 1 174 ? 5.951 8.721 0.963 1.00 90.88 174 LEU A N 1
ATOM 1346 C CA . LEU A 1 174 ? 4.980 9.303 0.039 1.00 90.88 174 LEU A CA 1
ATOM 1347 C C . LEU A 1 174 ? 4.466 10.644 0.606 1.00 90.88 174 LEU A C 1
ATOM 1349 O O . LEU A 1 174 ? 4.150 10.706 1.799 1.00 90.88 174 LEU A O 1
ATOM 1353 N N . PRO A 1 175 ? 4.362 11.721 -0.197 1.00 90.88 175 PRO A N 1
ATOM 1354 C CA . PRO A 1 175 ? 3.868 13.008 0.290 1.00 90.88 175 PRO A CA 1
ATOM 1355 C C . PRO A 1 175 ? 2.516 12.890 1.012 1.00 90.88 175 PRO A C 1
ATOM 1357 O O . PRO A 1 175 ? 1.552 12.364 0.456 1.00 90.88 175 PRO A O 1
ATOM 1360 N N . GLY A 1 176 ? 2.448 13.383 2.253 1.00 93.62 176 GLY A N 1
ATOM 1361 C CA . GLY A 1 176 ? 1.261 13.311 3.111 1.00 93.62 176 GLY A CA 1
ATOM 1362 C C . GLY A 1 176 ? 1.150 12.046 3.969 1.00 93.62 176 GLY A C 1
ATOM 1363 O O . GLY A 1 176 ? 0.303 12.004 4.860 1.00 93.62 176 GLY A O 1
ATOM 1364 N N . ALA A 1 177 ? 1.975 11.016 3.748 1.00 95.69 177 ALA A N 1
ATOM 1365 C CA . ALA A 1 177 ? 1.882 9.766 4.505 1.00 95.69 177 ALA A CA 1
ATOM 1366 C C . ALA A 1 177 ? 2.271 9.935 5.980 1.00 95.69 177 ALA A C 1
ATOM 1368 O O . ALA A 1 177 ? 1.564 9.437 6.857 1.00 95.69 177 ALA A O 1
ATOM 1369 N N . ALA A 1 178 ? 3.368 10.641 6.271 1.00 95.38 178 ALA A N 1
ATOM 1370 C CA . ALA A 1 178 ? 3.810 10.864 7.648 1.00 95.38 178 ALA A CA 1
ATOM 1371 C C . ALA A 1 178 ? 2.790 11.706 8.429 1.00 95.38 178 ALA A C 1
ATOM 1373 O O . ALA A 1 178 ? 2.419 11.351 9.547 1.00 95.38 178 ALA A O 1
ATOM 1374 N N . GLU A 1 179 ? 2.279 12.773 7.811 1.00 95.94 179 GLU A N 1
ATOM 1375 C CA . GLU A 1 179 ? 1.269 13.654 8.389 1.00 95.94 179 GLU A CA 1
ATOM 1376 C C . GLU A 1 179 ? -0.039 12.904 8.658 1.00 95.94 179 GLU A C 1
ATOM 1378 O O . GLU A 1 179 ? -0.608 13.023 9.745 1.00 95.94 179 GLU A O 1
ATOM 1383 N N . LEU A 1 180 ? -0.496 12.088 7.703 1.00 97.00 180 LEU A N 1
ATOM 1384 C CA . LEU A 1 180 ? -1.700 11.276 7.855 1.00 97.00 180 LEU A CA 1
ATOM 1385 C C . LEU A 1 180 ? -1.557 10.264 8.999 1.00 97.00 180 LEU A C 1
ATOM 1387 O O . LEU A 1 180 ? -2.439 10.176 9.858 1.00 97.00 180 LEU A O 1
ATOM 1391 N N . VAL A 1 181 ? -0.440 9.531 9.050 1.00 97.81 181 VAL A N 1
ATOM 1392 C CA . VAL A 1 181 ? -0.151 8.574 10.130 1.00 97.81 181 VAL A CA 1
ATOM 1393 C C . VAL A 1 181 ? -0.101 9.283 11.486 1.00 97.81 181 VAL A C 1
ATOM 1395 O O . VAL A 1 181 ? -0.690 8.794 12.451 1.00 97.81 181 VAL A O 1
ATOM 1398 N N . ASP A 1 182 ? 0.530 10.457 11.570 1.00 96.69 182 ASP A N 1
ATOM 1399 C CA . ASP A 1 182 ? 0.595 11.253 12.799 1.00 96.69 182 ASP A CA 1
ATOM 1400 C C . ASP A 1 182 ? -0.787 11.703 13.280 1.00 96.69 182 ASP A C 1
ATOM 1402 O O . ASP A 1 182 ? -1.092 11.610 14.473 1.00 96.69 182 ASP A O 1
ATOM 1406 N N . VAL A 1 183 ? -1.634 12.195 12.374 1.00 96.12 183 VAL A N 1
ATOM 1407 C CA . VAL A 1 183 ? -2.993 12.643 12.710 1.00 96.12 183 VAL A CA 1
ATOM 1408 C C . VAL A 1 183 ? -3.844 11.469 13.192 1.00 96.12 183 VAL A C 1
ATOM 1410 O O . VAL A 1 183 ? -4.491 11.573 14.237 1.00 96.12 183 VAL A O 1
ATOM 1413 N N . LEU A 1 184 ? -3.810 10.335 12.488 1.00 96.06 184 LEU A N 1
ATOM 1414 C CA . LEU A 1 184 ? -4.562 9.146 12.888 1.00 96.06 184 LEU A CA 1
ATOM 1415 C C . LEU A 1 184 ? -4.070 8.589 14.231 1.00 96.06 184 LEU A C 1
ATOM 1417 O O . LEU A 1 184 ? -4.886 8.227 15.083 1.00 96.06 184 LEU A O 1
ATOM 1421 N N . LYS A 1 185 ? -2.751 8.596 14.472 1.00 95.81 185 LYS A N 1
ATOM 1422 C CA . LYS A 1 185 ? -2.190 8.151 15.751 1.00 95.81 185 LYS A CA 1
ATOM 1423 C C . LYS A 1 185 ? -2.595 9.064 16.905 1.00 95.81 185 LYS A C 1
ATOM 1425 O O . LYS A 1 185 ? -2.953 8.565 17.968 1.00 95.81 185 LYS A O 1
ATOM 1430 N N . LYS A 1 186 ? -2.607 10.389 16.703 1.00 95.56 186 LYS A N 1
ATOM 1431 C CA . LYS A 1 186 ? -3.090 11.364 17.704 1.00 95.56 186 LYS A CA 1
ATOM 1432 C C . LYS A 1 186 ? -4.560 11.147 18.069 1.00 95.56 186 LYS A C 1
ATOM 1434 O O . LYS A 1 186 ? -4.934 11.361 19.218 1.00 95.56 186 LYS A O 1
ATOM 1439 N N . LYS A 1 187 ? -5.374 10.676 17.122 1.00 94.19 187 LYS A N 1
ATOM 1440 C CA . LYS A 1 187 ? -6.773 10.270 17.344 1.00 94.19 187 LYS A CA 1
ATOM 1441 C C . LYS A 1 187 ? -6.925 8.866 17.941 1.00 94.19 187 LYS A C 1
ATOM 1443 O O . LYS A 1 187 ? -8.043 8.398 18.106 1.00 94.19 187 LYS A O 1
ATOM 1448 N N . SER A 1 188 ? -5.824 8.196 18.289 1.00 95.56 188 SER A N 1
ATOM 1449 C CA . SER A 1 188 ? -5.822 6.826 18.820 1.00 95.56 188 SER A CA 1
ATOM 1450 C C . SER A 1 188 ? -6.503 5.810 17.895 1.00 95.56 188 SER A C 1
ATOM 1452 O O . SER A 1 188 ? -7.054 4.817 18.368 1.00 95.56 188 SER A O 1
ATOM 1454 N N . ILE A 1 189 ? -6.460 6.044 16.579 1.00 96.56 189 ILE A N 1
ATOM 1455 C CA . ILE A 1 189 ? -6.951 5.079 15.596 1.00 96.56 189 ILE A CA 1
ATOM 1456 C C . ILE A 1 189 ? -5.915 3.956 15.451 1.00 96.56 189 ILE A C 1
ATOM 1458 O O . ILE A 1 189 ? -4.751 4.260 15.183 1.00 96.56 189 ILE A O 1
ATOM 1462 N N . PRO A 1 190 ? -6.300 2.677 15.6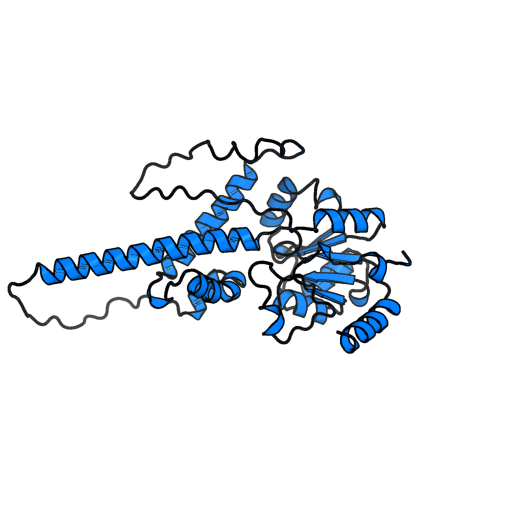04 1.00 98.12 190 PRO A N 1
ATOM 1463 C CA . PRO A 1 190 ? -5.426 1.539 15.335 1.00 98.12 190 PRO A CA 1
ATOM 1464 C C . PRO A 1 190 ? -4.965 1.508 13.878 1.00 98.12 190 PRO A C 1
ATOM 1466 O O . PRO A 1 190 ? -5.787 1.587 12.957 1.00 98.12 190 PRO A O 1
ATOM 1469 N N . LEU A 1 191 ? -3.653 1.371 13.679 1.00 98.69 191 LEU A N 1
ATOM 1470 C CA . LEU A 1 191 ? -3.008 1.407 12.368 1.00 98.69 191 LEU A CA 1
ATOM 1471 C C . LEU A 1 191 ? -2.327 0.079 12.055 1.00 98.69 191 LEU A C 1
ATOM 1473 O O . LEU A 1 191 ? -1.523 -0.416 12.846 1.00 98.69 191 LEU A O 1
ATOM 1477 N N . ALA A 1 192 ? -2.571 -0.456 10.861 1.00 98.75 192 ALA A N 1
ATOM 1478 C CA . ALA A 1 192 ? -1.813 -1.585 10.340 1.00 98.75 192 ALA A CA 1
ATOM 1479 C C . ALA A 1 192 ? -1.249 -1.347 8.944 1.00 98.75 192 ALA A C 1
ATOM 1481 O O . ALA A 1 192 ? -1.737 -0.517 8.182 1.00 98.75 192 ALA A O 1
ATOM 1482 N N . ILE A 1 193 ? -0.248 -2.153 8.602 1.00 98.75 193 ILE A N 1
ATOM 1483 C CA . ILE A 1 193 ? 0.249 -2.327 7.239 1.00 98.75 193 ILE A CA 1
ATOM 1484 C C . ILE A 1 193 ? -0.120 -3.732 6.755 1.00 98.75 193 ILE A C 1
ATOM 1486 O O . ILE A 1 193 ? 0.114 -4.710 7.466 1.00 98.75 193 ILE A O 1
ATOM 1490 N N . ALA A 1 194 ? -0.654 -3.839 5.537 1.00 97.94 194 ALA A N 1
ATOM 1491 C CA . ALA A 1 194 ? -0.900 -5.095 4.832 1.00 97.94 194 ALA A CA 1
ATOM 1492 C C . ALA A 1 194 ? -0.193 -5.070 3.470 1.00 97.94 194 ALA A C 1
ATOM 1494 O O . ALA A 1 194 ? -0.680 -4.455 2.523 1.00 97.94 194 ALA A O 1
ATOM 1495 N N . THR A 1 195 ? 0.946 -5.756 3.359 1.00 95.75 195 THR A N 1
ATOM 1496 C CA . THR A 1 195 ? 1.821 -5.678 2.179 1.00 95.75 195 THR A CA 1
ATOM 1497 C C . THR A 1 195 ? 2.160 -7.054 1.625 1.00 95.75 195 THR A C 1
ATOM 1499 O O . THR A 1 195 ? 2.427 -7.981 2.379 1.00 95.75 195 THR A O 1
ATOM 1502 N N . SER A 1 196 ? 2.228 -7.172 0.296 1.00 91.44 196 SER A N 1
ATOM 1503 C CA . SER A 1 196 ? 2.741 -8.380 -0.370 1.00 91.44 196 SER A CA 1
ATOM 1504 C C . SER A 1 196 ? 4.271 -8.510 -0.298 1.00 91.44 196 SER A C 1
ATOM 1506 O O . SER A 1 196 ? 4.814 -9.527 -0.725 1.00 91.44 196 SER A O 1
ATOM 1508 N N . SER A 1 197 ? 4.972 -7.510 0.249 1.00 88.62 197 SER A N 1
ATOM 1509 C CA . SER A 1 197 ? 6.406 -7.585 0.537 1.00 88.62 197 SER A CA 1
ATOM 1510 C C . SER A 1 197 ? 6.711 -8.652 1.596 1.00 88.62 197 SER A C 1
ATOM 1512 O O . SER A 1 197 ? 5.963 -8.826 2.560 1.00 88.62 197 SER A O 1
ATOM 1514 N N . SER A 1 198 ? 7.851 -9.332 1.450 1.00 89.44 198 SER A N 1
ATOM 1515 C CA . SER A 1 198 ? 8.342 -10.287 2.450 1.00 89.44 198 SER A CA 1
ATOM 1516 C C . SER A 1 198 ? 8.748 -9.593 3.752 1.00 89.44 198 SER A C 1
ATOM 1518 O O . SER A 1 198 ? 9.152 -8.426 3.758 1.00 89.44 198 SER A O 1
ATOM 1520 N N . ALA A 1 199 ? 8.730 -10.331 4.857 1.00 90.44 199 ALA A N 1
ATOM 1521 C CA . ALA A 1 199 ? 9.159 -9.888 6.175 1.00 90.44 199 ALA A CA 1
ATOM 1522 C C . ALA A 1 199 ? 10.591 -9.345 6.172 1.00 90.44 199 ALA A C 1
ATOM 1524 O O . ALA A 1 199 ? 10.881 -8.357 6.845 1.00 90.44 199 ALA A O 1
ATOM 1525 N N . ASN A 1 200 ? 11.478 -9.924 5.357 1.00 85.88 200 ASN A N 1
ATOM 1526 C CA . ASN A 1 200 ? 12.833 -9.407 5.182 1.00 85.88 200 ASN A CA 1
ATOM 1527 C C . ASN A 1 200 ? 12.839 -8.010 4.533 1.00 85.88 200 ASN A C 1
ATOM 1529 O O . ASN A 1 200 ? 13.517 -7.108 5.019 1.00 85.88 200 ASN A O 1
ATOM 1533 N N . SER A 1 201 ? 12.066 -7.802 3.459 1.00 84.19 201 SER A N 1
ATOM 1534 C CA . SER A 1 201 ? 11.954 -6.488 2.803 1.00 84.19 201 SER A CA 1
ATOM 1535 C C . SER A 1 201 ? 11.349 -5.442 3.745 1.00 84.19 201 SER A C 1
ATOM 1537 O O . SER A 1 201 ? 11.882 -4.340 3.894 1.00 84.19 201 SER A O 1
ATOM 1539 N N . VAL A 1 202 ? 10.279 -5.817 4.449 1.00 90.12 202 VAL A N 1
ATOM 1540 C CA . VAL A 1 202 ? 9.621 -4.975 5.454 1.00 90.12 202 VAL A CA 1
ATOM 1541 C C . VAL A 1 202 ? 10.570 -4.632 6.598 1.00 90.12 202 VAL A C 1
ATOM 1543 O O . VAL A 1 202 ? 10.608 -3.482 7.016 1.00 90.12 202 VAL A O 1
ATOM 1546 N N . GLY A 1 203 ? 11.377 -5.580 7.081 1.00 89.19 203 GLY A N 1
ATOM 1547 C CA . GLY A 1 203 ? 12.350 -5.346 8.150 1.00 89.19 203 GLY A CA 1
ATOM 1548 C C . GLY A 1 203 ? 13.373 -4.263 7.800 1.00 89.19 203 GLY A C 1
ATOM 1549 O O . GLY A 1 203 ? 13.667 -3.397 8.627 1.00 89.19 203 GLY A O 1
ATOM 1550 N N . LYS A 1 204 ? 13.856 -4.248 6.552 1.00 84.75 204 LYS A N 1
ATOM 1551 C CA . LYS A 1 204 ? 14.779 -3.213 6.054 1.00 84.75 204 LYS A CA 1
ATOM 1552 C C . LYS A 1 204 ? 14.112 -1.839 6.001 1.00 84.75 204 LYS A C 1
ATOM 1554 O O . LYS A 1 204 ? 14.658 -0.873 6.529 1.00 84.75 204 LYS A O 1
ATOM 1559 N N . LYS A 1 205 ? 12.901 -1.766 5.438 1.00 88.25 205 LYS A N 1
ATOM 1560 C CA . LYS A 1 205 ? 12.099 -0.531 5.391 1.00 88.25 205 LYS A CA 1
ATOM 1561 C C . LYS A 1 205 ? 11.777 -0.033 6.800 1.00 88.25 205 LYS A C 1
ATOM 1563 O O . LYS A 1 205 ? 11.934 1.149 7.077 1.00 88.25 205 LYS A O 1
ATOM 1568 N N . LYS A 1 206 ? 11.423 -0.935 7.719 1.00 91.31 206 LYS A N 1
ATOM 1569 C CA . LYS A 1 206 ? 11.148 -0.613 9.122 1.00 91.31 206 LYS A CA 1
ATOM 1570 C C . LYS A 1 206 ? 12.341 0.024 9.813 1.00 91.31 206 LYS A C 1
ATOM 1572 O O . LYS A 1 206 ? 12.145 0.991 10.533 1.00 91.31 206 LYS A O 1
ATOM 1577 N N . LYS A 1 207 ? 13.555 -0.489 9.592 1.00 87.62 207 LYS A N 1
ATOM 1578 C CA . LYS A 1 207 ? 14.781 0.107 10.142 1.00 87.62 207 LYS A CA 1
ATOM 1579 C C . LYS A 1 207 ? 14.972 1.546 9.650 1.00 87.62 207 LYS A C 1
ATOM 1581 O O . LYS A 1 207 ? 15.373 2.396 10.430 1.00 87.62 207 LYS A O 1
ATOM 1586 N N . PHE A 1 208 ? 14.688 1.804 8.377 1.00 84.69 208 PHE A N 1
ATOM 1587 C CA . PHE A 1 208 ? 14.979 3.086 7.738 1.00 84.69 208 PHE A CA 1
ATOM 1588 C C . PHE A 1 208 ? 13.893 4.154 7.963 1.00 84.69 208 PHE A C 1
ATOM 1590 O O . PHE A 1 208 ? 14.214 5.298 8.253 1.00 84.69 208 PHE A O 1
ATOM 1597 N N . TYR A 1 209 ? 12.609 3.790 7.888 1.00 90.38 209 TYR A N 1
ATOM 1598 C CA . TYR A 1 209 ? 11.473 4.711 8.074 1.00 90.38 209 TYR A CA 1
ATOM 1599 C C . TYR A 1 209 ? 10.831 4.573 9.464 1.00 90.38 209 TYR A C 1
ATOM 1601 O O . TYR A 1 209 ? 9.621 4.776 9.615 1.00 90.38 209 TYR A O 1
ATOM 1609 N N . HIS A 1 210 ? 11.611 4.161 10.472 1.00 91.50 210 HIS A N 1
ATOM 1610 C CA . HIS A 1 210 ? 11.092 3.841 11.801 1.00 91.50 210 HIS A CA 1
ATOM 1611 C C . HIS A 1 210 ? 10.345 5.023 12.418 1.00 91.50 210 HIS A C 1
ATOM 1613 O O . HIS A 1 210 ? 9.146 4.936 12.673 1.00 91.50 210 HIS A O 1
ATOM 1619 N N . ASP A 1 211 ? 11.037 6.139 12.616 1.00 89.31 211 ASP A N 1
ATOM 1620 C CA . ASP A 1 211 ? 10.509 7.249 13.409 1.00 89.31 211 ASP A CA 1
ATOM 1621 C C . ASP A 1 211 ? 9.371 7.970 12.687 1.00 89.31 211 ASP A C 1
ATOM 1623 O O . ASP A 1 211 ? 8.374 8.360 13.301 1.00 89.31 211 ASP A O 1
ATOM 1627 N N . ALA A 1 212 ? 9.461 8.045 11.361 1.00 90.94 212 ALA A N 1
ATOM 1628 C CA . ALA A 1 212 ? 8.453 8.692 10.545 1.00 90.94 212 ALA A CA 1
ATOM 1629 C C . ALA A 1 212 ? 7.157 7.871 10.425 1.00 90.94 212 ALA A C 1
ATOM 1631 O O . ALA A 1 212 ? 6.078 8.447 10.554 1.00 90.94 212 ALA A O 1
ATOM 1632 N N . ILE A 1 213 ? 7.241 6.546 10.240 1.00 95.94 213 ILE A N 1
ATOM 1633 C CA . ILE A 1 213 ? 6.077 5.687 9.958 1.00 95.94 213 ILE A CA 1
ATOM 1634 C C . ILE A 1 213 ? 5.952 4.550 10.975 1.00 95.94 213 ILE A C 1
ATOM 1636 O O . ILE A 1 213 ? 4.988 4.500 11.738 1.00 95.94 213 ILE A O 1
ATOM 1640 N N . PHE A 1 214 ? 6.908 3.616 10.998 1.00 96.38 214 PHE A N 1
ATOM 1641 C CA . PHE A 1 214 ? 6.711 2.315 11.655 1.00 96.38 214 PHE A CA 1
ATOM 1642 C C . PHE A 1 214 ? 6.598 2.378 13.183 1.00 96.38 214 PHE A C 1
ATOM 1644 O O . PHE A 1 214 ? 6.014 1.469 13.767 1.00 96.38 214 PHE A O 1
ATOM 1651 N N . SER A 1 215 ? 7.111 3.425 13.829 1.00 96.81 215 SER A N 1
ATOM 1652 C CA . SER A 1 215 ? 6.981 3.658 15.273 1.00 96.81 215 SER A CA 1
ATOM 1653 C C . SER A 1 215 ? 5.525 3.864 15.718 1.00 96.81 215 SER A C 1
ATOM 1655 O O . SER A 1 215 ? 5.208 3.700 16.895 1.00 96.81 215 SER A O 1
ATOM 1657 N N . LYS A 1 216 ? 4.629 4.203 14.779 1.00 97.62 216 LYS A N 1
ATOM 1658 C CA . LYS A 1 216 ? 3.210 4.516 15.026 1.00 97.62 216 LYS A CA 1
ATOM 1659 C C . LYS A 1 216 ? 2.264 3.398 14.585 1.00 97.62 216 LYS A C 1
ATOM 1661 O O . LYS A 1 216 ? 1.085 3.442 14.937 1.00 97.62 216 LYS A O 1
ATOM 1666 N N . ILE A 1 217 ? 2.776 2.415 13.843 1.00 98.38 217 ILE A N 1
ATOM 1667 C CA . ILE A 1 217 ? 2.019 1.282 13.306 1.00 98.38 217 ILE A CA 1
ATOM 1668 C C . ILE A 1 217 ? 1.904 0.183 14.363 1.00 98.38 217 ILE A C 1
ATOM 1670 O O . ILE A 1 217 ? 2.911 -0.287 14.890 1.00 98.38 217 ILE A O 1
ATOM 1674 N N . ASP A 1 218 ? 0.677 -0.253 14.642 1.00 98.38 218 ASP A N 1
ATOM 1675 C CA . ASP A 1 218 ? 0.377 -1.242 15.681 1.00 98.38 218 ASP A CA 1
ATOM 1676 C C . ASP A 1 218 ? 0.582 -2.684 15.187 1.00 98.38 218 ASP A C 1
ATOM 1678 O O . ASP A 1 218 ? 0.968 -3.564 15.958 1.00 98.38 218 ASP A O 1
ATOM 1682 N N . LEU A 1 219 ? 0.361 -2.935 13.892 1.00 98.50 219 LEU A N 1
ATOM 1683 C CA . LEU A 1 219 ? 0.488 -4.260 13.284 1.00 98.50 219 LEU A CA 1
ATOM 1684 C C . LEU A 1 219 ? 1.061 -4.189 11.866 1.00 98.50 219 LEU A C 1
ATOM 1686 O O . LEU A 1 219 ? 0.671 -3.349 11.062 1.00 98.50 219 LEU A O 1
ATOM 1690 N N . VAL A 1 220 ? 1.928 -5.137 11.516 1.00 98.56 220 VAL A N 1
ATOM 1691 C CA . VAL A 1 220 ? 2.340 -5.356 10.126 1.00 98.56 220 VAL A CA 1
ATOM 1692 C C . VAL A 1 220 ? 2.052 -6.801 9.745 1.00 98.56 220 VAL A C 1
ATOM 1694 O O . VAL A 1 220 ? 2.491 -7.709 10.446 1.00 98.56 220 VAL A O 1
ATOM 1697 N N . VAL A 1 221 ? 1.322 -6.992 8.646 1.00 97.94 221 VAL A N 1
ATOM 1698 C CA . VAL A 1 221 ? 1.103 -8.291 8.002 1.00 97.94 221 VAL A CA 1
ATOM 1699 C C . VAL A 1 221 ? 1.804 -8.294 6.652 1.00 97.94 221 VAL A C 1
ATOM 1701 O O . VAL A 1 221 ? 1.574 -7.433 5.799 1.00 97.94 221 VAL A O 1
ATOM 1704 N N . THR A 1 222 ? 2.687 -9.268 6.494 1.00 97.19 222 THR A N 1
ATOM 1705 C CA . THR A 1 222 ? 3.587 -9.421 5.348 1.00 97.19 222 THR A CA 1
ATOM 1706 C C . THR A 1 222 ? 3.103 -10.498 4.383 1.00 97.19 222 THR A C 1
ATOM 1708 O O . THR A 1 222 ? 2.272 -11.340 4.734 1.00 97.19 222 THR A O 1
ATOM 1711 N N . GLY A 1 223 ? 3.670 -10.517 3.176 1.00 91.94 223 GLY A N 1
ATOM 1712 C CA . GLY A 1 223 ? 3.324 -11.498 2.149 1.00 91.94 223 GLY A CA 1
ATOM 1713 C C . GLY A 1 223 ? 3.635 -12.939 2.560 1.00 91.94 223 GLY A C 1
ATOM 1714 O O . GLY A 1 223 ? 2.949 -13.858 2.122 1.00 91.94 223 GLY A O 1
ATOM 1715 N N . ASP A 1 224 ? 4.611 -13.131 3.452 1.00 94.12 224 ASP A N 1
ATOM 1716 C CA . ASP A 1 224 ? 4.988 -14.448 3.982 1.00 94.12 224 ASP A CA 1
ATOM 1717 C C . ASP A 1 224 ? 3.925 -15.037 4.925 1.00 94.12 224 ASP A C 1
ATOM 1719 O O . ASP A 1 224 ? 3.947 -16.226 5.239 1.00 94.12 224 ASP A O 1
ATOM 1723 N N . GLU A 1 225 ? 2.991 -14.213 5.404 1.00 95.94 225 GLU A N 1
ATOM 1724 C CA . GLU A 1 225 ? 1.969 -14.627 6.361 1.00 95.94 225 GLU A CA 1
ATOM 1725 C C . GLU A 1 225 ? 0.663 -15.055 5.699 1.00 95.94 225 GLU A C 1
ATOM 1727 O O . GLU A 1 225 ? -0.261 -15.443 6.415 1.00 95.94 225 GLU A O 1
ATOM 1732 N N . VAL A 1 226 ? 0.552 -15.000 4.370 1.00 92.94 226 VAL A N 1
ATOM 1733 C CA . VAL A 1 226 ? -0.646 -15.416 3.630 1.00 92.94 226 VAL A CA 1
ATOM 1734 C C . VAL A 1 226 ? -0.373 -16.584 2.693 1.00 92.94 226 VAL A C 1
ATOM 1736 O O . VAL A 1 226 ? 0.745 -16.797 2.235 1.00 92.94 226 VAL A O 1
ATOM 1739 N N . THR A 1 227 ? -1.424 -17.331 2.362 1.00 94.81 227 THR A N 1
ATOM 1740 C CA . THR A 1 227 ? -1.352 -18.392 1.348 1.00 94.81 227 THR A CA 1
ATOM 1741 C C . THR A 1 227 ? -1.698 -17.890 -0.050 1.00 94.81 227 THR A C 1
ATOM 1743 O O . THR A 1 227 ? -1.208 -18.430 -1.042 1.00 94.81 227 THR A O 1
ATOM 1746 N N . LYS A 1 228 ? -2.527 -16.844 -0.142 1.00 91.69 228 LYS A N 1
ATOM 1747 C CA . LYS A 1 228 ? -2.964 -16.231 -1.394 1.00 91.69 228 LYS A CA 1
ATOM 1748 C C . LYS A 1 228 ? -2.688 -14.729 -1.380 1.00 91.69 228 LYS A C 1
ATOM 1750 O O . LYS A 1 228 ? -3.163 -13.987 -0.522 1.00 91.69 228 LYS A O 1
ATOM 1755 N N . GLY A 1 229 ? -1.902 -14.279 -2.355 1.00 87.50 229 GLY A N 1
ATOM 1756 C CA . GLY A 1 229 ? -1.641 -12.858 -2.576 1.00 87.50 229 GLY A CA 1
ATOM 1757 C C . GLY A 1 229 ? -2.850 -12.115 -3.156 1.00 87.50 229 GLY A C 1
ATOM 1758 O O . GLY A 1 229 ? -3.814 -12.721 -3.629 1.00 87.50 229 GLY A O 1
ATOM 1759 N N . LYS A 1 230 ? -2.771 -10.780 -3.168 1.00 88.56 230 LYS A N 1
ATOM 1760 C CA . LYS A 1 230 ? -3.739 -9.903 -3.850 1.00 88.56 230 LYS A CA 1
ATOM 1761 C C . LYS A 1 230 ? -3.892 -10.364 -5.320 1.00 88.56 230 LYS A C 1
ATOM 1763 O O . LYS A 1 230 ? -2.874 -10.648 -5.954 1.00 88.56 230 LYS A O 1
ATOM 1768 N N . PRO A 1 231 ? -5.114 -10.481 -5.884 1.00 90.62 231 PRO A N 1
ATOM 1769 C CA . PRO A 1 231 ? -6.380 -9.894 -5.439 1.00 90.62 231 PRO A CA 1
ATOM 1770 C C . PRO A 1 231 ? -7.249 -10.801 -4.537 1.00 90.62 231 PRO A C 1
ATOM 1772 O O . PRO A 1 231 ? -8.461 -10.584 -4.435 1.00 90.62 231 PRO A O 1
ATOM 1775 N N . ASP A 1 232 ? -6.695 -11.859 -3.940 1.00 94.56 232 ASP A N 1
ATOM 1776 C CA . ASP A 1 232 ? -7.408 -12.614 -2.902 1.00 94.56 232 ASP A CA 1
ATOM 1777 C C . ASP A 1 232 ? -7.558 -11.750 -1.629 1.00 94.56 232 ASP A C 1
ATOM 1779 O O . ASP A 1 232 ? -6.624 -11.016 -1.284 1.00 94.56 232 ASP A O 1
ATOM 1783 N N . PRO A 1 233 ? -8.713 -11.779 -0.934 1.00 97.38 233 PRO A N 1
ATOM 1784 C CA . PRO A 1 233 ? -8.942 -10.946 0.246 1.00 97.38 233 PRO A CA 1
ATOM 1785 C C . PRO A 1 233 ? -8.143 -11.368 1.489 1.00 97.38 233 PRO A C 1
ATOM 1787 O O . PRO A 1 233 ? -8.182 -10.640 2.483 1.00 97.38 233 PRO A O 1
ATOM 1790 N N . GLU A 1 234 ? -7.439 -12.511 1.469 1.00 97.88 234 GLU A N 1
ATOM 1791 C CA . GLU A 1 234 ? -6.761 -13.085 2.641 1.00 97.88 234 GLU A CA 1
ATOM 1792 C C . GLU A 1 234 ? -5.896 -12.069 3.401 1.00 97.88 234 GLU A C 1
ATOM 1794 O O . GLU A 1 234 ? -5.980 -12.012 4.626 1.00 97.88 234 GLU A O 1
ATOM 1799 N N . HIS A 1 235 ? -5.115 -11.239 2.698 1.00 95.44 235 HIS A N 1
ATOM 1800 C CA . HIS A 1 235 ? -4.277 -10.208 3.323 1.00 95.44 235 HIS A CA 1
ATOM 1801 C C . HIS A 1 235 ? -5.087 -9.280 4.232 1.00 95.44 235 HIS A C 1
ATOM 1803 O O . HIS A 1 235 ? -4.772 -9.140 5.410 1.00 95.44 235 HIS A O 1
ATOM 1809 N N . TYR A 1 236 ? -6.143 -8.659 3.705 1.00 98.25 236 TYR A N 1
ATOM 1810 C CA . TYR A 1 236 ? -6.919 -7.671 4.456 1.00 98.25 236 TYR A CA 1
ATOM 1811 C C . TYR A 1 236 ? -7.796 -8.315 5.525 1.00 98.25 236 TYR A C 1
ATOM 1813 O O . TYR A 1 236 ? -7.917 -7.757 6.612 1.00 98.25 236 TYR A O 1
ATOM 1821 N N . LEU A 1 237 ? -8.350 -9.504 5.259 1.00 98.62 237 LEU A N 1
ATOM 1822 C CA . LEU A 1 237 ? -9.100 -10.266 6.261 1.00 98.62 237 LEU A CA 1
ATOM 1823 C C . LEU A 1 237 ? -8.217 -10.616 7.462 1.00 98.62 237 LEU A C 1
ATOM 1825 O O . LEU A 1 237 ? -8.602 -10.355 8.599 1.00 98.62 237 LEU A O 1
ATOM 1829 N N . LYS A 1 238 ? -7.012 -11.139 7.208 1.00 98.56 238 LYS A N 1
ATOM 1830 C CA . LYS A 1 238 ? -6.041 -11.505 8.245 1.00 98.56 238 LYS A CA 1
ATOM 1831 C C . LYS A 1 238 ? -5.551 -10.288 9.024 1.00 98.56 238 LYS A C 1
ATOM 1833 O O . LYS A 1 238 ? -5.425 -10.358 10.243 1.00 98.56 238 LYS A O 1
ATOM 1838 N N . THR A 1 239 ? -5.290 -9.168 8.350 1.00 98.62 239 THR A N 1
ATOM 1839 C CA . THR A 1 239 ? -4.882 -7.926 9.021 1.00 98.62 239 THR A CA 1
ATOM 1840 C C . THR A 1 239 ? -5.988 -7.372 9.913 1.00 98.62 239 THR A C 1
ATOM 1842 O O . THR A 1 239 ? -5.717 -7.044 11.066 1.00 98.62 239 THR A O 1
ATOM 1845 N N . ALA A 1 240 ? -7.228 -7.311 9.421 1.00 98.44 240 ALA A N 1
ATOM 1846 C CA . ALA A 1 240 ? -8.374 -6.854 10.207 1.00 98.44 240 ALA A CA 1
ATOM 1847 C C . ALA A 1 240 ? -8.624 -7.761 11.425 1.00 98.44 240 ALA A C 1
ATOM 1849 O O . ALA A 1 240 ? -8.765 -7.268 12.544 1.00 98.44 240 ALA A O 1
ATOM 1850 N N . GLU A 1 241 ? -8.578 -9.085 11.229 1.00 98.25 241 GLU A N 1
ATOM 1851 C CA . GLU A 1 241 ? -8.694 -10.079 12.302 1.00 98.25 241 GLU A CA 1
ATOM 1852 C C . GLU A 1 241 ? -7.622 -9.880 13.381 1.00 98.25 241 GLU A C 1
ATOM 1854 O O . GLU A 1 241 ? -7.947 -9.798 14.564 1.00 98.25 241 GLU A O 1
ATOM 1859 N N . LYS A 1 242 ? -6.351 -9.746 12.985 1.00 98.50 242 LYS A N 1
ATOM 1860 C CA . LYS A 1 242 ? -5.232 -9.540 13.916 1.00 98.50 242 LYS A CA 1
ATOM 1861 C C . LYS A 1 242 ? -5.286 -8.194 14.643 1.00 98.50 242 LYS A C 1
ATOM 1863 O O . LYS A 1 242 ? -4.843 -8.121 15.786 1.00 98.50 242 LYS A O 1
ATOM 1868 N N . LEU A 1 243 ? -5.819 -7.147 14.008 1.00 97.44 243 LEU A N 1
ATOM 1869 C CA . LEU A 1 243 ? -6.105 -5.871 14.673 1.00 97.44 243 LEU A CA 1
ATOM 1870 C C . LEU A 1 243 ? -7.310 -5.954 15.626 1.00 97.44 243 LEU A C 1
ATOM 1872 O O . LEU A 1 243 ? -7.476 -5.073 16.465 1.00 97.44 243 LEU A O 1
ATOM 1876 N N . GLY A 1 244 ? -8.149 -6.987 15.504 1.00 97.75 244 GLY A N 1
ATOM 1877 C CA . GLY A 1 244 ? -9.340 -7.177 16.328 1.00 97.75 244 GLY A CA 1
ATOM 1878 C C . GLY A 1 244 ? -10.586 -6.444 15.824 1.00 97.75 244 GLY A C 1
ATOM 1879 O O . GLY A 1 244 ? -11.507 -6.228 16.611 1.00 97.75 244 GLY A O 1
ATOM 1880 N N . PHE A 1 245 ? -10.648 -6.077 14.538 1.00 96.94 245 PHE A N 1
ATOM 1881 C CA . PHE A 1 245 ? -11.789 -5.360 13.955 1.00 96.94 245 PHE A CA 1
ATOM 1882 C C . PHE A 1 245 ? -12.440 -6.125 12.796 1.00 96.94 245 PHE A C 1
ATOM 1884 O O . PHE A 1 245 ? -11.761 -6.815 12.033 1.00 96.94 245 PHE A O 1
ATOM 1891 N N . PRO A 1 246 ? -13.765 -5.991 12.597 1.00 96.81 246 PRO A N 1
ATOM 1892 C CA . PRO A 1 246 ? -14.409 -6.465 11.380 1.00 96.81 246 PRO A CA 1
ATOM 1893 C C . PRO A 1 246 ? -13.866 -5.721 10.155 1.00 96.81 246 PRO A C 1
ATOM 1895 O O . PRO A 1 246 ? -13.823 -4.495 10.159 1.00 96.81 246 PRO A O 1
ATOM 1898 N N . ALA A 1 247 ? -13.572 -6.431 9.063 1.00 97.12 247 ALA A N 1
ATOM 1899 C CA . ALA A 1 247 ? -13.055 -5.817 7.832 1.00 97.12 247 ALA A CA 1
ATOM 1900 C C . ALA A 1 247 ? -13.934 -4.663 7.301 1.00 97.12 247 ALA A C 1
ATOM 1902 O O . ALA A 1 247 ? -13.420 -3.652 6.838 1.00 97.12 247 ALA A O 1
ATOM 1903 N N . ARG A 1 248 ? -15.264 -4.748 7.456 1.00 95.19 248 ARG A N 1
ATOM 1904 C CA . ARG A 1 248 ? -16.211 -3.674 7.082 1.00 95.19 248 ARG A CA 1
ATOM 1905 C C . ARG A 1 248 ? -16.049 -2.358 7.859 1.00 95.19 248 ARG A C 1
ATOM 1907 O O . ARG A 1 248 ? -16.599 -1.346 7.435 1.00 95.19 248 ARG A O 1
ATOM 1914 N N . GLU A 1 249 ? -15.360 -2.392 8.997 1.00 95.12 249 GLU A N 1
ATOM 1915 C CA . GLU A 1 249 ? -15.032 -1.232 9.836 1.00 95.12 249 GLU A CA 1
ATOM 1916 C C . GLU A 1 249 ? -13.590 -0.755 9.608 1.00 95.12 249 GLU A C 1
ATOM 1918 O O . GLU A 1 249 ? -13.146 0.199 10.245 1.00 95.12 249 GLU A O 1
ATOM 1923 N N . CYS A 1 250 ? -12.853 -1.396 8.698 1.00 97.06 250 CYS A N 1
ATOM 1924 C CA . CYS A 1 250 ? -11.518 -0.980 8.302 1.00 97.06 250 CYS A CA 1
ATOM 1925 C C . CYS A 1 250 ? -11.585 -0.090 7.058 1.00 97.06 250 CYS A C 1
ATOM 1927 O O . CYS A 1 250 ? -12.240 -0.420 6.061 1.00 97.06 250 CYS A O 1
ATOM 1929 N N . LEU A 1 251 ? -10.857 1.022 7.119 1.00 97.25 251 LEU A N 1
ATOM 1930 C CA . LEU A 1 251 ? -10.555 1.859 5.967 1.00 97.25 251 LEU A CA 1
ATOM 1931 C C . LEU A 1 251 ? -9.177 1.462 5.427 1.00 97.25 251 LEU A C 1
ATOM 1933 O O . LEU A 1 251 ? -8.209 1.397 6.183 1.00 97.25 251 LEU A O 1
ATOM 1937 N N . VAL A 1 252 ? -9.099 1.158 4.135 1.00 98.00 252 VAL A N 1
ATOM 1938 C CA . VAL A 1 252 ? -7.880 0.707 3.459 1.00 98.00 252 VAL A CA 1
ATOM 1939 C C . VAL A 1 252 ? -7.379 1.779 2.502 1.00 98.00 252 VAL A C 1
ATOM 1941 O O . VAL A 1 252 ? -8.154 2.228 1.663 1.00 98.00 252 VAL A O 1
ATOM 1944 N N . PHE A 1 253 ? -6.094 2.124 2.576 1.00 97.31 253 PHE A N 1
ATOM 1945 C CA . PHE A 1 253 ? -5.404 2.901 1.540 1.00 97.31 253 PHE A CA 1
ATOM 1946 C C . PHE A 1 253 ? -4.593 1.974 0.631 1.00 97.31 253 PHE A C 1
ATOM 1948 O O . PHE A 1 253 ? -3.841 1.135 1.131 1.00 97.31 253 PHE A O 1
ATOM 1955 N N . GLU A 1 254 ? -4.759 2.113 -0.684 1.00 93.25 254 GLU A N 1
ATOM 1956 C CA . GLU A 1 254 ? -4.121 1.247 -1.686 1.00 93.25 254 GLU A CA 1
ATOM 1957 C C . GLU A 1 254 ? -3.856 1.971 -3.010 1.00 93.25 254 GLU A C 1
ATOM 1959 O O . GLU A 1 254 ? -4.698 2.733 -3.477 1.00 93.25 254 GLU A O 1
ATOM 1964 N N . ASP A 1 255 ? -2.731 1.686 -3.656 1.00 88.75 255 ASP A N 1
ATOM 1965 C CA . ASP A 1 255 ? -2.275 2.301 -4.910 1.00 88.75 255 ASP A CA 1
ATOM 1966 C C . ASP A 1 255 ? -2.345 1.376 -6.147 1.00 88.75 255 ASP A C 1
ATOM 1968 O O . ASP A 1 255 ? -2.095 1.799 -7.284 1.00 88.75 255 ASP A O 1
ATOM 1972 N N . SER A 1 256 ? -2.744 0.119 -5.950 1.00 83.12 256 SER A N 1
ATOM 1973 C CA . SER A 1 256 ? -2.843 -0.925 -6.967 1.00 83.12 256 SER A CA 1
ATOM 1974 C C . SER A 1 256 ? -4.287 -1.396 -7.178 1.00 83.12 256 SER A C 1
ATOM 1976 O O . SER A 1 256 ? -5.081 -1.562 -6.247 1.00 83.12 256 SER A O 1
ATOM 1978 N N . ALA A 1 257 ? -4.640 -1.698 -8.430 1.00 81.88 257 ALA A N 1
ATOM 1979 C CA . ALA A 1 257 ? -5.966 -2.223 -8.764 1.00 81.88 257 ALA A CA 1
ATOM 1980 C C . ALA A 1 257 ? -6.233 -3.594 -8.115 1.00 81.88 257 ALA A C 1
ATOM 1982 O O . ALA A 1 257 ? -7.333 -3.860 -7.629 1.00 81.88 257 ALA A O 1
ATOM 1983 N N . LEU A 1 258 ? -5.218 -4.468 -8.081 1.00 84.50 258 LEU A N 1
ATOM 1984 C CA . LEU A 1 258 ? -5.337 -5.797 -7.476 1.00 84.50 258 LEU A CA 1
ATOM 1985 C C . LEU A 1 258 ? -5.476 -5.716 -5.954 1.00 84.50 258 LEU A C 1
ATOM 1987 O O . LEU A 1 258 ? -6.230 -6.500 -5.374 1.00 84.50 258 LEU A O 1
ATOM 1991 N N . GLY A 1 259 ? -4.795 -4.768 -5.312 1.00 89.06 259 GLY A N 1
ATOM 1992 C CA . GLY A 1 259 ? -4.942 -4.512 -3.888 1.00 89.06 259 GLY A CA 1
ATOM 1993 C C . GLY A 1 259 ? -6.279 -3.889 -3.522 1.00 89.06 259 GLY A C 1
ATOM 1994 O O . GLY A 1 259 ? -6.953 -4.406 -2.629 1.00 89.06 259 GLY A O 1
ATOM 1995 N N . CYS A 1 260 ? -6.738 -2.888 -4.278 1.00 90.00 260 CYS A N 1
ATOM 1996 C CA . CYS A 1 260 ? -8.089 -2.348 -4.127 1.00 90.00 260 CYS A CA 1
ATOM 1997 C C . CYS A 1 260 ? -9.144 -3.455 -4.239 1.00 90.00 260 CYS A C 1
ATOM 1999 O O . CYS A 1 260 ? -9.984 -3.601 -3.354 1.00 90.00 260 CYS A O 1
ATOM 2001 N N . LEU A 1 261 ? -9.060 -4.306 -5.267 1.00 89.00 261 LEU A N 1
ATOM 2002 C CA . LEU A 1 261 ? -9.984 -5.427 -5.446 1.00 89.00 261 LEU A CA 1
ATOM 2003 C C . LEU A 1 261 ? -9.935 -6.429 -4.279 1.00 89.00 261 LEU A C 1
ATOM 2005 O O . LEU A 1 261 ? -10.981 -6.897 -3.829 1.00 89.00 261 LEU A O 1
ATOM 2009 N N . ALA A 1 262 ? -8.747 -6.751 -3.758 1.00 92.88 262 ALA A N 1
ATOM 2010 C CA . ALA A 1 262 ? -8.611 -7.601 -2.572 1.00 92.88 262 ALA A CA 1
ATOM 2011 C C . ALA A 1 262 ? -9.281 -6.980 -1.336 1.00 92.88 262 ALA A C 1
ATOM 2013 O O . ALA A 1 262 ? -10.019 -7.667 -0.629 1.00 92.88 262 ALA A O 1
ATOM 2014 N N . ALA A 1 263 ? -9.067 -5.687 -1.091 1.00 96.12 263 ALA A N 1
ATOM 2015 C CA . ALA A 1 263 ? -9.658 -4.981 0.041 1.00 96.12 263 ALA A CA 1
ATOM 2016 C C . ALA A 1 263 ? -11.189 -4.900 -0.070 1.00 96.12 263 ALA A C 1
ATOM 2018 O O . ALA A 1 263 ? -11.901 -5.136 0.909 1.00 96.12 263 ALA A O 1
ATOM 2019 N N . LYS A 1 264 ? -11.718 -4.678 -1.278 1.00 94.69 264 LYS A N 1
ATOM 2020 C CA . LYS A 1 264 ? -13.162 -4.722 -1.545 1.00 94.69 264 LYS A CA 1
ATOM 2021 C C . LYS A 1 264 ? -13.761 -6.099 -1.335 1.00 94.69 264 LYS A C 1
ATOM 2023 O O . LYS A 1 264 ? -14.796 -6.213 -0.683 1.00 94.69 264 LYS A O 1
ATOM 2028 N N . ARG A 1 265 ? -13.090 -7.152 -1.806 1.00 95.31 265 ARG A N 1
ATOM 2029 C CA . ARG A 1 265 ? -13.495 -8.546 -1.558 1.00 95.31 265 ARG A CA 1
ATOM 2030 C C . ARG A 1 265 ? -13.467 -8.911 -0.075 1.00 95.31 265 ARG A C 1
ATOM 2032 O O . ARG A 1 265 ? -14.269 -9.737 0.348 1.00 95.31 265 ARG A O 1
ATOM 2039 N N . ALA A 1 266 ? -12.589 -8.288 0.713 1.00 97.06 266 ALA A N 1
ATOM 2040 C CA . ALA A 1 266 ? -12.574 -8.426 2.168 1.00 97.06 266 ALA A CA 1
ATOM 2041 C C . ALA A 1 266 ? -13.729 -7.668 2.854 1.00 97.06 266 ALA A C 1
ATOM 2043 O O . ALA A 1 266 ? -14.018 -7.911 4.023 1.00 97.06 266 ALA A O 1
ATOM 2044 N N . GLY A 1 267 ? -14.416 -6.777 2.133 1.00 95.75 267 GLY A N 1
ATOM 2045 C CA . GLY A 1 267 ? -15.513 -5.956 2.640 1.00 95.75 267 GLY A CA 1
ATOM 2046 C C . GLY A 1 267 ? -15.075 -4.614 3.227 1.00 95.75 267 GLY A C 1
ATOM 2047 O O . GLY A 1 2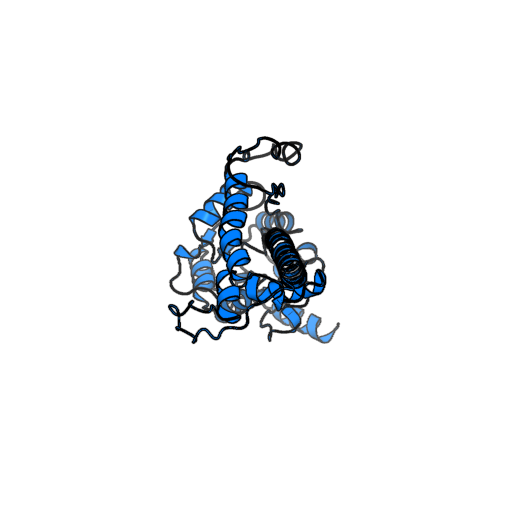67 ? -15.920 -3.914 3.785 1.00 95.75 267 GLY A O 1
ATOM 2048 N N . CYS A 1 268 ? -13.797 -4.244 3.098 1.00 96.06 268 CYS A N 1
ATOM 2049 C CA . CYS A 1 268 ? -13.273 -2.965 3.570 1.00 96.06 268 CYS A CA 1
ATOM 2050 C C . CYS A 1 268 ? -13.847 -1.781 2.779 1.00 96.06 268 CYS A C 1
ATOM 2052 O O . CYS A 1 268 ? -14.339 -1.930 1.653 1.00 96.06 268 CYS A O 1
ATOM 2054 N N . PHE A 1 269 ? -13.753 -0.589 3.367 1.00 94.94 269 PHE A N 1
ATOM 2055 C CA . PHE A 1 269 ? -13.858 0.653 2.604 1.00 94.94 269 PHE A CA 1
ATOM 2056 C C . PHE A 1 269 ? -12.490 0.991 2.024 1.00 94.94 269 PHE A C 1
ATOM 2058 O O . PHE A 1 269 ? -11.497 0.926 2.745 1.00 94.94 269 PHE A O 1
ATOM 2065 N N . VAL A 1 270 ? -12.425 1.322 0.740 1.00 94.88 270 VAL A N 1
ATOM 2066 C CA . VAL A 1 270 ? -11.156 1.461 0.020 1.00 94.88 270 VAL A CA 1
ATOM 2067 C C . VAL A 1 270 ? -10.992 2.875 -0.507 1.00 94.88 270 VAL A C 1
ATOM 2069 O O . VAL A 1 270 ? -11.822 3.363 -1.274 1.00 94.88 270 VAL A O 1
ATOM 2072 N N . VAL A 1 271 ? -9.886 3.494 -0.106 1.00 93.88 271 VAL A N 1
ATOM 2073 C CA . VAL A 1 271 ? -9.371 4.758 -0.615 1.00 93.88 271 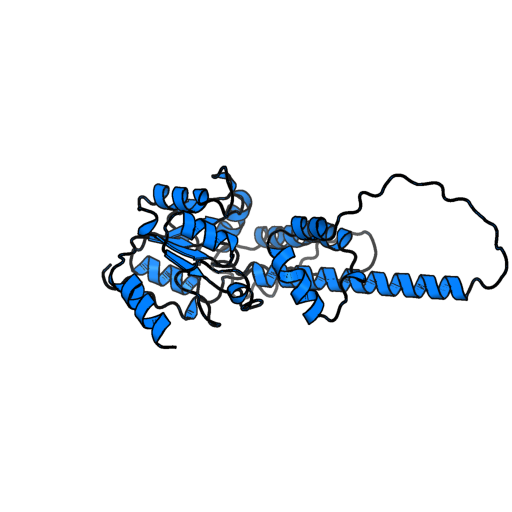VAL A CA 1
ATOM 2074 C C . VAL A 1 271 ? -8.200 4.447 -1.541 1.00 93.88 271 VAL A C 1
ATOM 2076 O O . VAL A 1 271 ? -7.154 3.964 -1.112 1.00 93.88 271 VAL A O 1
ATOM 2079 N N . ALA A 1 272 ? -8.385 4.713 -2.825 1.00 91.62 272 ALA A N 1
ATOM 2080 C CA . ALA A 1 272 ? -7.349 4.560 -3.824 1.00 91.62 272 ALA A CA 1
ATOM 2081 C C . ALA A 1 272 ? -6.382 5.746 -3.769 1.00 91.62 272 ALA A C 1
ATOM 2083 O O . ALA A 1 272 ? -6.830 6.896 -3.788 1.00 91.62 272 ALA A O 1
ATOM 2084 N N . VAL A 1 273 ? -5.082 5.469 -3.751 1.00 90.19 273 VAL A N 1
ATOM 2085 C CA . VAL A 1 273 ? -3.999 6.456 -3.747 1.00 90.19 273 VAL A CA 1
ATOM 2086 C C . VAL A 1 273 ? -3.306 6.410 -5.104 1.00 90.19 273 VAL A C 1
ATOM 2088 O O . VAL A 1 273 ? -2.537 5.486 -5.360 1.00 90.19 273 VAL A O 1
ATOM 2091 N N . PRO A 1 274 ? -3.571 7.361 -6.015 1.00 81.06 274 PRO A N 1
ATOM 2092 C CA . PRO A 1 274 ? -2.915 7.311 -7.302 1.00 81.06 274 PRO A CA 1
ATOM 2093 C C . PRO A 1 274 ? -1.428 7.579 -7.239 1.00 81.06 274 PRO A C 1
ATOM 2095 O O . PRO A 1 274 ? -0.982 8.510 -6.571 1.00 81.06 274 PRO A O 1
ATOM 2098 N N . ASP A 1 275 ? -0.682 6.798 -8.017 1.00 74.06 275 ASP A N 1
ATOM 2099 C CA . ASP A 1 275 ? 0.708 7.094 -8.315 1.00 74.06 275 ASP A CA 1
ATOM 2100 C C . ASP A 1 275 ? 0.773 8.462 -9.029 1.00 74.06 275 ASP A C 1
ATOM 2102 O O . ASP A 1 275 ? 0.171 8.626 -10.101 1.00 74.06 275 ASP A O 1
ATOM 2106 N N . PRO A 1 276 ? 1.497 9.453 -8.474 1.00 65.56 276 PRO A N 1
ATOM 2107 C CA . PRO A 1 276 ? 1.665 10.762 -9.098 1.00 65.56 276 PRO A CA 1
ATOM 2108 C C . PRO A 1 276 ? 2.249 10.693 -10.516 1.00 65.56 276 PRO A C 1
ATOM 2110 O O . PRO A 1 276 ? 1.980 11.573 -11.337 1.00 65.56 276 PRO A O 1
ATOM 2113 N N . ALA A 1 277 ? 3.048 9.664 -10.816 1.00 62.31 277 ALA A N 1
ATOM 2114 C CA . ALA A 1 277 ? 3.638 9.445 -12.130 1.00 62.31 277 ALA A CA 1
ATOM 2115 C C . ALA A 1 277 ? 2.657 8.814 -13.129 1.00 62.31 277 ALA A C 1
ATOM 2117 O O . ALA A 1 277 ? 2.824 9.022 -14.335 1.00 62.31 277 ALA A O 1
ATOM 2118 N N . THR A 1 278 ? 1.637 8.090 -12.650 1.00 60.03 278 THR A N 1
ATOM 2119 C CA . THR A 1 278 ? 0.651 7.374 -13.482 1.00 60.03 278 THR A CA 1
ATOM 2120 C C . THR A 1 278 ? -0.812 7.536 -13.005 1.00 60.03 278 THR A C 1
ATOM 2122 O O . THR A 1 278 ? -1.528 6.555 -12.776 1.00 60.03 278 THR A O 1
ATOM 2125 N N . PRO A 1 279 ? -1.351 8.775 -12.918 1.00 56.69 279 PRO A N 1
ATOM 2126 C CA . PRO A 1 279 ? -2.679 9.017 -12.333 1.00 56.69 279 PRO A CA 1
ATOM 2127 C C . PRO A 1 279 ? -3.840 8.398 -13.134 1.00 56.69 279 PRO A C 1
ATOM 2129 O O . PRO A 1 279 ? -4.933 8.197 -12.608 1.00 56.69 279 PRO A O 1
ATOM 2132 N N . SER A 1 280 ? -3.625 8.110 -14.423 1.00 51.31 280 SER A N 1
ATOM 2133 C CA . SER A 1 280 ? -4.634 7.590 -15.357 1.00 51.31 280 SER A CA 1
ATOM 2134 C C . SER A 1 280 ? -4.974 6.110 -15.175 1.00 51.31 280 SER A C 1
ATOM 2136 O O . SER A 1 280 ? -5.983 5.653 -15.715 1.00 51.31 280 SER A O 1
ATOM 2138 N N . ASP A 1 281 ? -4.183 5.358 -14.410 1.00 54.19 281 ASP A N 1
ATOM 2139 C CA . ASP A 1 281 ? -4.352 3.903 -14.283 1.00 54.19 281 ASP A CA 1
ATOM 2140 C C . ASP A 1 281 ? -5.648 3.519 -13.552 1.00 54.19 281 ASP A C 1
ATOM 2142 O O . ASP A 1 281 ? -6.232 2.464 -13.802 1.00 54.19 281 ASP A O 1
ATOM 2146 N N . PHE A 1 282 ? -6.168 4.431 -12.730 1.00 54.25 282 PHE A N 1
ATOM 2147 C CA . PHE A 1 282 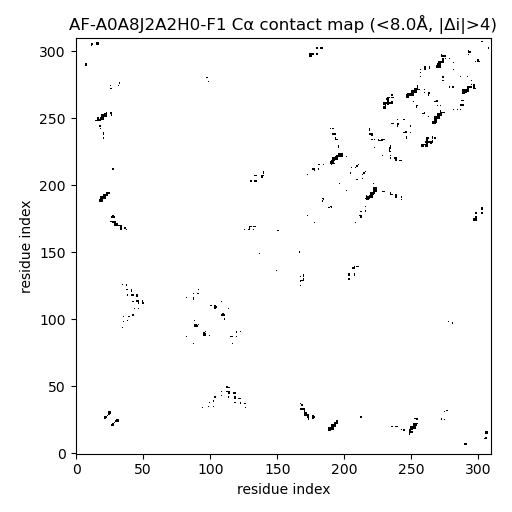? -7.428 4.277 -12.000 1.00 54.25 282 PHE A CA 1
ATOM 2148 C C . PHE A 1 282 ? -8.663 4.475 -12.891 1.00 54.25 282 PHE A C 1
ATOM 2150 O O . PHE A 1 282 ? -9.763 4.071 -12.523 1.00 54.25 282 PHE A O 1
ATOM 2157 N N . VAL A 1 283 ? -8.499 5.064 -14.082 1.00 46.50 283 VAL A N 1
ATOM 2158 C CA . VAL A 1 283 ? -9.604 5.366 -15.009 1.00 46.50 283 VAL A CA 1
ATOM 2159 C C . VAL A 1 283 ? -9.885 4.197 -15.966 1.00 46.50 283 VAL A C 1
ATOM 2161 O O . VAL A 1 283 ? -11.008 4.055 -16.446 1.00 46.50 283 VAL A O 1
ATOM 2164 N N . ALA A 1 284 ? -8.896 3.335 -16.233 1.00 44.88 284 ALA A N 1
ATOM 2165 C CA . ALA A 1 284 ? -8.993 2.288 -17.256 1.00 44.88 284 ALA A CA 1
ATOM 2166 C C . ALA A 1 284 ? -9.445 0.910 -16.729 1.00 44.88 284 ALA A C 1
ATOM 2168 O O . ALA A 1 284 ? -9.974 0.105 -17.497 1.00 44.88 284 ALA A O 1
ATOM 2169 N N . ALA A 1 285 ? -9.264 0.6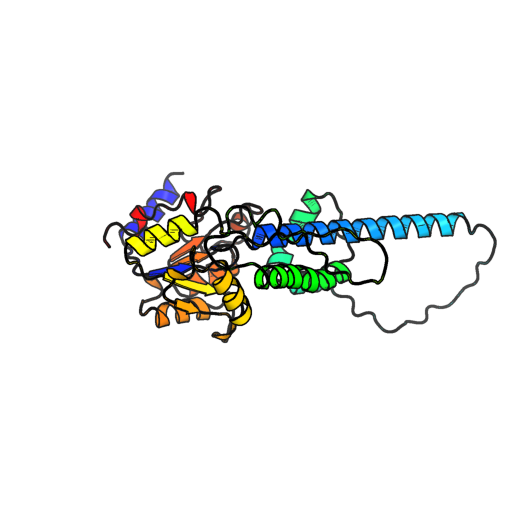22 -15.438 1.00 46.41 285 ALA A N 1
ATOM 2170 C CA . ALA A 1 285 ? -9.478 -0.708 -14.869 1.00 46.41 285 ALA A CA 1
ATOM 2171 C C . ALA A 1 285 ? -10.653 -0.726 -13.886 1.00 46.41 285 ALA A C 1
ATOM 2173 O O . ALA A 1 285 ? -10.402 -0.723 -12.693 1.00 46.41 285 ALA A O 1
ATOM 2174 N N . ASN A 1 286 ? -11.900 -0.723 -14.384 1.00 50.84 286 ASN A N 1
ATOM 2175 C CA . ASN A 1 286 ? -13.165 -1.017 -13.671 1.00 50.84 286 ASN A CA 1
ATOM 2176 C C . ASN A 1 286 ? -13.065 -0.979 -12.124 1.00 50.84 286 ASN A C 1
ATOM 2178 O O . ASN A 1 286 ? -13.189 -2.003 -11.450 1.00 50.84 286 ASN A O 1
ATOM 2182 N N . PHE A 1 287 ? -12.718 0.197 -11.598 1.00 63.56 287 PHE A N 1
ATOM 2183 C CA . PHE A 1 287 ? -12.029 0.320 -10.317 1.00 63.56 287 PHE A CA 1
ATOM 2184 C C . PHE A 1 287 ? -13.047 0.241 -9.179 1.00 63.56 287 PHE A C 1
ATOM 2186 O O . PHE A 1 287 ? -13.969 1.050 -9.127 1.00 63.56 287 PHE A O 1
ATOM 2193 N N . GLU A 1 288 ? -12.915 -0.735 -8.277 1.00 70.56 288 GLU A N 1
ATOM 2194 C CA . GLU A 1 288 ? -13.897 -0.950 -7.201 1.00 70.56 288 GLU A CA 1
ATOM 2195 C C . GLU A 1 288 ? -13.606 -0.136 -5.923 1.00 70.56 288 GLU A C 1
ATOM 2197 O O . GLU A 1 288 ? -14.163 -0.446 -4.877 1.00 70.56 288 GLU A O 1
ATOM 2202 N N . ALA A 1 289 ? -12.761 0.900 -5.943 1.00 85.50 289 ALA A N 1
ATOM 2203 C CA . ALA A 1 289 ? -12.575 1.725 -4.743 1.00 85.50 289 ALA A CA 1
ATOM 2204 C C . ALA A 1 289 ? -13.806 2.585 -4.427 1.00 85.50 289 ALA A C 1
ATOM 2206 O O . ALA A 1 289 ? -14.538 3.012 -5.319 1.00 85.50 289 ALA A O 1
ATOM 2207 N N . ASP A 1 290 ? -14.019 2.849 -3.138 1.00 89.81 290 ASP A N 1
ATOM 2208 C CA . ASP A 1 290 ? -15.108 3.709 -2.677 1.00 89.81 290 ASP A CA 1
ATOM 2209 C C . ASP A 1 290 ? -14.754 5.191 -2.860 1.00 89.81 290 ASP A C 1
ATOM 2211 O O . ASP A 1 290 ? -15.615 5.990 -3.221 1.00 89.81 290 ASP A O 1
ATOM 2215 N N . LEU A 1 291 ? -13.479 5.542 -2.662 1.00 89.38 291 LEU A N 1
ATOM 2216 C CA . LEU A 1 291 ? -12.913 6.867 -2.908 1.00 89.38 291 LEU A CA 1
ATOM 2217 C C . LEU A 1 291 ? -11.635 6.732 -3.738 1.00 89.38 291 LEU A C 1
ATOM 2219 O O . LEU A 1 291 ? -10.827 5.846 -3.484 1.00 89.38 291 LEU A O 1
ATOM 2223 N N . VAL A 1 292 ? -11.426 7.633 -4.693 1.00 88.38 292 VAL A N 1
ATOM 2224 C CA . VAL A 1 292 ? -10.160 7.779 -5.421 1.00 88.38 292 VAL A CA 1
ATOM 2225 C C . VAL A 1 292 ? -9.636 9.179 -5.147 1.00 88.38 292 VAL A C 1
ATOM 2227 O O . VAL A 1 292 ? -10.339 10.150 -5.431 1.00 88.38 292 VAL A O 1
ATOM 2230 N N . LEU A 1 293 ? -8.435 9.275 -4.576 1.00 88.38 293 LEU A N 1
ATOM 2231 C CA . LEU A 1 293 ? -7.791 10.563 -4.326 1.00 88.38 293 LEU A CA 1
ATOM 2232 C C . LEU A 1 293 ? -7.372 11.210 -5.651 1.00 88.38 293 LEU A C 1
ATOM 2234 O O . LEU A 1 293 ? -7.083 10.542 -6.639 1.00 88.38 293 LEU A O 1
ATOM 2238 N N . GLY A 1 294 ? -7.379 12.531 -5.681 1.00 83.94 294 GLY A N 1
ATOM 2239 C CA . GLY A 1 294 ? -6.924 13.359 -6.779 1.00 83.94 294 GLY A CA 1
ATOM 2240 C C . GLY A 1 294 ? -5.406 13.513 -6.819 1.00 83.94 294 GLY A C 1
ATOM 2241 O O . GLY A 1 294 ? -4.633 12.771 -6.212 1.00 83.94 294 GLY A O 1
ATOM 2242 N N . SER A 1 295 ? -4.953 14.520 -7.565 1.00 80.06 295 SER A N 1
ATOM 2243 C CA . SER A 1 295 ? -3.532 14.728 -7.862 1.00 80.06 295 SER A CA 1
ATOM 2244 C C . SER A 1 295 ? -2.676 15.095 -6.648 1.00 80.06 295 SER A C 1
ATOM 2246 O O . SER A 1 295 ? -1.454 15.112 -6.768 1.00 80.06 295 SER A O 1
ATOM 2248 N N . LYS A 1 296 ? -3.283 15.455 -5.508 1.00 84.12 296 LYS A N 1
ATOM 2249 C CA . LYS A 1 296 ? -2.545 15.738 -4.268 1.00 84.12 296 LYS A CA 1
ATOM 2250 C C . LYS A 1 296 ? -2.351 14.488 -3.399 1.00 84.12 296 LYS A C 1
ATOM 2252 O O . LYS A 1 296 ? -1.674 14.579 -2.378 1.00 84.12 296 LYS A O 1
ATOM 2257 N N . GLY A 1 297 ? -2.891 13.335 -3.805 1.00 88.50 297 GLY A N 1
ATOM 2258 C CA . GLY A 1 297 ? -2.709 12.064 -3.105 1.00 88.50 297 GLY A CA 1
ATOM 2259 C C . GLY A 1 297 ? -3.184 12.137 -1.655 1.00 88.50 297 GLY A C 1
ATOM 2260 O O . GLY A 1 297 ? -4.259 12.653 -1.373 1.00 88.50 297 GLY A O 1
ATOM 2261 N N . LEU A 1 298 ? -2.373 11.657 -0.712 1.00 92.50 298 LEU A N 1
ATOM 2262 C CA . LEU A 1 298 ? -2.743 11.631 0.710 1.00 92.50 298 LEU A CA 1
ATOM 2263 C C . LEU A 1 298 ? -2.946 13.025 1.330 1.00 92.50 298 LEU A C 1
ATOM 2265 O O . LEU A 1 298 ? -3.641 13.138 2.334 1.00 92.50 298 LEU A O 1
ATOM 2269 N N . LEU A 1 299 ? -2.397 14.089 0.730 1.00 90.12 299 LEU A N 1
ATOM 2270 C CA . LEU A 1 299 ? -2.509 15.461 1.247 1.00 90.12 299 LEU A CA 1
ATOM 2271 C C . LEU A 1 299 ? -3.920 16.058 1.140 1.00 90.12 299 LEU A C 1
ATOM 2273 O O . LEU A 1 299 ? -4.178 17.098 1.738 1.00 90.12 299 LEU A O 1
ATOM 2277 N N . GLU A 1 300 ? -4.810 15.460 0.351 1.00 89.94 300 GLU A N 1
ATOM 2278 C CA . GLU A 1 300 ? -6.214 15.886 0.237 1.00 89.94 300 GLU A CA 1
ATOM 2279 C C . GLU A 1 300 ? -7.185 14.978 1.003 1.00 89.94 300 GLU A C 1
ATOM 2281 O O . GLU A 1 300 ? -8.394 15.191 0.939 1.00 89.94 300 GLU A O 1
ATOM 2286 N N . PHE A 1 301 ? -6.690 13.965 1.723 1.00 92.06 301 PHE A N 1
ATOM 2287 C CA . PHE A 1 301 ? -7.553 13.117 2.537 1.00 92.06 301 PHE A CA 1
ATOM 2288 C C . PHE A 1 301 ? -7.956 13.826 3.838 1.00 92.06 301 PHE A C 1
ATOM 2290 O O . PHE A 1 301 ? -7.139 14.047 4.734 1.00 92.06 301 PHE A O 1
ATOM 2297 N N . GLU A 1 302 ? -9.245 14.129 3.968 1.00 90.44 302 GLU A N 1
ATOM 2298 C CA . GLU A 1 302 ? -9.810 14.830 5.120 1.00 90.44 302 GLU A CA 1
ATOM 2299 C C . GLU A 1 302 ? -10.181 13.849 6.245 1.00 90.44 302 GLU A C 1
ATOM 2301 O O . GLU A 1 302 ? -11.294 13.326 6.310 1.00 90.44 302 GLU A O 1
ATOM 2306 N N . VAL A 1 303 ? -9.250 13.600 7.174 1.00 90.06 303 VAL A N 1
ATOM 2307 C CA . VAL A 1 303 ? -9.432 12.641 8.289 1.00 90.06 303 VAL A CA 1
ATOM 2308 C C . VAL A 1 303 ? -10.707 12.905 9.097 1.00 90.06 303 VAL A C 1
ATOM 2310 O O . VAL A 1 303 ? -11.370 11.963 9.539 1.00 90.06 303 VAL A O 1
ATOM 2313 N N . GLU A 1 304 ? -11.069 14.172 9.295 1.00 86.94 304 GLU A N 1
ATOM 2314 C CA . GLU A 1 304 ? -12.245 14.539 10.087 1.00 86.94 304 GLU A CA 1
ATOM 2315 C C . GLU A 1 304 ? -13.555 14.058 9.455 1.00 86.94 304 GLU A C 1
ATOM 2317 O O . GLU A 1 304 ? -14.472 13.706 10.189 1.00 86.94 304 GLU A O 1
ATOM 2322 N N . GLU A 1 305 ? -13.646 13.942 8.127 1.00 84.31 305 GLU A N 1
ATOM 2323 C CA . GLU A 1 305 ? -14.857 13.433 7.467 1.00 84.31 305 GLU A CA 1
ATOM 2324 C C . GLU A 1 305 ? -15.108 11.949 7.773 1.00 84.31 305 GLU A C 1
ATOM 2326 O O . GLU A 1 305 ? -16.254 11.500 7.795 1.00 84.31 305 GLU A O 1
ATOM 2331 N N . PHE A 1 306 ? -14.047 11.198 8.075 1.00 86.62 306 PHE A N 1
ATOM 2332 C CA . PHE A 1 306 ? -14.091 9.754 8.307 1.00 86.62 306 PHE A CA 1
ATOM 2333 C C . PHE A 1 306 ? -14.068 9.377 9.796 1.00 86.62 306 PHE A C 1
ATOM 2335 O O . PHE A 1 306 ? -14.562 8.310 10.168 1.00 86.62 306 PHE A O 1
ATOM 2342 N N . PHE A 1 307 ? -13.523 10.245 10.658 1.00 84.12 307 PHE A N 1
ATOM 2343 C CA . PHE A 1 307 ? -13.276 9.956 12.078 1.00 84.12 307 PHE A CA 1
ATOM 2344 C C . PHE A 1 307 ? -13.834 11.014 13.052 1.00 84.12 307 PHE A C 1
ATOM 2346 O O . PHE A 1 307 ? -13.418 11.061 14.207 1.00 84.12 307 PHE A O 1
ATOM 2353 N N . TYR A 1 308 ? -14.820 11.823 12.642 1.00 67.06 308 TYR A N 1
ATOM 2354 C CA . TYR A 1 308 ? -15.410 12.911 13.451 1.00 67.06 308 TYR A CA 1
ATOM 2355 C C . TYR A 1 308 ? -15.920 12.512 14.858 1.00 67.06 308 TYR A C 1
ATOM 2357 O O . TYR A 1 308 ? -16.076 13.363 15.730 1.00 67.06 308 TYR A O 1
ATOM 2365 N N . ARG A 1 309 ? -16.254 11.232 15.088 1.00 59.94 309 ARG A N 1
ATOM 2366 C CA . ARG A 1 309 ? -16.894 10.736 16.330 1.00 59.94 309 ARG A CA 1
ATOM 2367 C C . ARG A 1 309 ? -16.027 9.771 17.148 1.00 59.94 309 ARG A C 1
ATOM 2369 O O . ARG A 1 309 ? -16.588 8.992 17.934 1.00 59.94 309 ARG A O 1
ATOM 2376 N N . VAL A 1 310 ? -14.718 9.753 16.908 1.00 54.41 310 VAL A N 1
ATOM 2377 C CA . VAL A 1 310 ? -13.760 8.914 17.647 1.00 54.41 310 VAL A CA 1
ATOM 2378 C C . VAL A 1 310 ? -13.037 9.734 18.700 1.00 54.41 310 VAL A C 1
ATOM 2380 O O . VAL A 1 310 ? -12.611 10.862 18.371 1.00 54.41 310 VAL A O 1
#

Sequence (310 aa):
MTASHDKLQDAVTNRRFSAVIFDLDGTLIDSETTACHVLNELVKKYAKEQQETATSAVEEASNTNSAERQNSTLTSGPTQTFWSKADHYRILGQKGDRWAPQLLQKVGISEEKVSWTRVVKDWEIMMGSVFAVQEKLPVGDELDEVTTKAAASETKDETSSAKTSFQPQIPGILPGAAELVDVLKKKSIPLAIATSSSANSVGKKKKFYHDAIFSKIDLVVTGDEVTKGKPDPEHYLKTAEKLGFPARECLVFEDSALGCLAAKRAGCFVVAVPDPATPSDFVAANFEADLVLGSKGLLEFEVEEFFYRV

Solvent-accessible surface area (backbone atoms only — not comparable to full-atom values): 17952 Å² total; per-residue (Å²): 127,63,78,66,50,54,55,46,49,61,57,40,76,74,46,70,59,67,33,40,35,30,32,43,78,44,45,39,30,27,44,52,64,33,50,52,50,53,50,51,52,40,49,53,54,36,32,49,53,48,52,53,53,52,50,52,52,50,52,53,58,66,71,61,81,74,88,81,94,73,92,76,80,88,73,87,67,82,81,73,82,74,71,48,78,70,51,52,28,59,74,52,37,77,63,27,71,64,38,52,66,58,49,30,62,75,71,72,47,61,71,92,47,43,50,53,74,57,40,53,61,49,44,60,54,52,55,51,45,32,55,54,53,58,71,72,51,86,74,66,92,66,64,74,79,44,82,81,55,74,88,68,78,78,84,85,74,93,78,86,88,80,86,73,84,80,74,70,61,66,58,48,70,24,73,36,32,49,61,50,53,51,55,40,47,75,62,68,43,50,32,32,36,46,32,80,50,42,59,70,59,48,51,55,48,41,58,68,43,23,86,66,49,50,74,69,46,77,43,76,40,36,34,77,78,49,94,49,64,69,52,42,26,55,51,48,42,52,44,24,54,76,73,71,43,60,31,66,25,27,39,32,40,26,53,44,73,46,48,34,44,6,34,44,70,36,45,28,44,31,36,32,30,47,42,86,93,51,62,66,62,68,76,74,53,90,60,71,49,76,39,72,48,59,94,62,26,54,66,69,62,62,64,60,77,59,47,72,90,105

Nearest PDB structures (foldseek):
  7ocq-assembly1_A  TM=7.400E-01  e=6.300E-12  Acinetobacter baumannii ATCC 19606 = CIP 70.34 = JCM 6841
  7oct-assembly1_A  TM=7.381E-01  e=4.431E-12  Acinetobacter baumannii ATCC 19606 = CIP 70.34 = JCM 6841
  6w04-assembly1_A  TM=6.871E-01  e=2.128E-10  Entamoeba histolytica
  4eek-assembly1_A  TM=7.174E-01  e=6.118E-10  Deinococcus radiodurans
  4uav-assembly1_A  TM=6.549E-01  e=2.128E-10  Arabidopsis thaliana

Mean predicted aligned error: 13.6 Å